Protein AF-A0A4S4KXA9-F1 (afdb_monomer_lite)

pLDDT: mean 82.58, std 19.34, range [33.12, 98.5]

Organism: NCBI:txid167371

Secondary structure (DSSP, 8-state):
--TT-----SPPPPPTTPEE---SSTT-SSS-SEEE--GGG-EEE-HHHHS-GGGTS--S--EEETTTTHHHHHHHHHS-B-TTTSSBPPPPSEEEEEE---SSTTB-SEEEEEE-TTT--EEESS-SBSS--S-STHHHHHHHHHHTTT---TT----S--SHHHHHHHHHHHHHHHHHHHHHHHHHHTTS------PPP-------------------

Sequence (22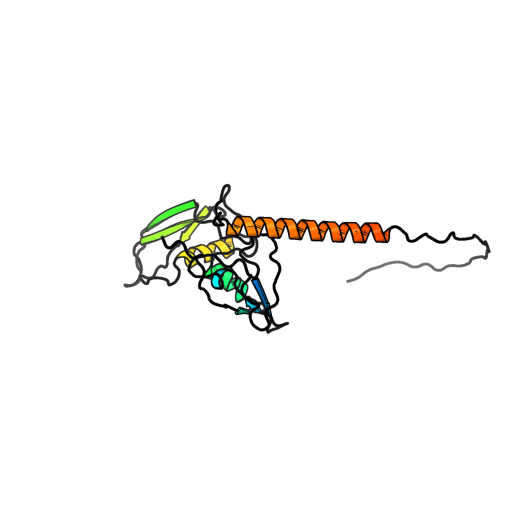0 aa):
MDPQNSYSIAPPAPLPGGHFNVPRSVEDLYTPRFVRGVGRDKAGLCPICYEPKARGGAGKAEWLSMKFSAFNYHMQYAHGISPTTQLPFSPPIAFRRIDRKANHKNEKLQLLEGQCHRCHDWMPVEGVKCVEAKLKEIYWWKHAAQCHKGSTIEGETDVHLVDDFSAQVREAYRLAQNQAQQQASSASASSTSVTRPRAVASAESNSLPTTALFTTTPLR

Foldseek 3Di:
DDPPCPPPLPDPPQDVQWDADDAPDLLQQQFARTWGDDDFPIWGFRPQQCDDVVQVHVVDRDTATVVVCRSVCCCLQVPQAAPQQSAHQAFAPDKDKDADDDPDPFFDRIFIWGADPQPRDTFTQADRGNDDDPDSRNRVSVCRRVGCNNPYDPPDDDRDDDDPSSVVSNVVRVVVVVVVVVVVVVVVVVPPPDDDDDDDDDDDDDDDDDDDDDDDDDDD

Radius of gyration: 28.7 Å; chains: 1; bounding box: 95×38×51 Å

InterPro domains:
  IPR028012 Transcription regulator Rua1, C-terminal [PF14616] (26-148)

Structure (mmCIF, N/CA/C/O backbone):
data_AF-A0A4S4KXA9-F1
#
_entry.id   AF-A0A4S4KXA9-F1
#
loop_
_atom_site.group_PDB
_atom_site.id
_atom_site.type_symbol
_atom_site.label_atom_id
_atom_site.label_alt_id
_atom_site.label_comp_id
_atom_site.label_asym_id
_atom_site.label_entity_id
_atom_site.label_seq_id
_atom_site.pdbx_PDB_ins_code
_atom_site.Cartn_x
_atom_site.Cartn_y
_atom_site.Cartn_z
_atom_site.occupancy
_atom_site.B_iso_or_equiv
_atom_site.auth_seq_id
_atom_site.auth_comp_id
_atom_site.auth_asym_id
_atom_site.auth_atom_id
_atom_site.pdbx_PDB_model_num
ATOM 1 N N . MET A 1 1 ? -22.499 -11.429 -18.027 1.00 36.41 1 MET A N 1
ATOM 2 C CA . MET A 1 1 ? -21.086 -11.851 -18.088 1.00 36.41 1 MET A CA 1
ATOM 3 C C . MET A 1 1 ? -20.693 -11.743 -19.545 1.00 36.41 1 MET A C 1
ATOM 5 O O . MET A 1 1 ? -21.147 -12.561 -20.331 1.00 36.41 1 MET A O 1
ATOM 9 N N . ASP A 1 2 ? -20.038 -10.649 -19.921 1.00 33.12 2 ASP A N 1
ATOM 10 C CA . ASP A 1 2 ? -19.797 -10.298 -21.325 1.00 33.12 2 ASP A CA 1
ATOM 11 C C . ASP A 1 2 ? -18.568 -11.070 -21.854 1.00 33.12 2 ASP A C 1
ATOM 13 O O . ASP A 1 2 ? -17.484 -10.918 -21.283 1.00 33.12 2 ASP A O 1
ATOM 17 N N . PRO A 1 3 ? -18.696 -11.932 -22.880 1.00 40.00 3 PRO A N 1
ATOM 18 C CA . PRO A 1 3 ? -17.660 -12.894 -23.267 1.00 40.00 3 PRO A CA 1
ATOM 19 C C . PRO A 1 3 ? -16.564 -12.325 -24.192 1.00 40.00 3 PRO A C 1
ATOM 21 O O . PRO A 1 3 ? -15.867 -13.091 -24.852 1.00 40.00 3 PRO A O 1
ATOM 24 N N . GLN A 1 4 ? -16.384 -11.001 -24.263 1.00 41.81 4 GLN A N 1
ATOM 25 C CA . GLN A 1 4 ? -15.474 -10.357 -25.229 1.00 41.81 4 GLN A CA 1
ATOM 26 C C . GLN A 1 4 ? -14.317 -9.551 -24.629 1.00 41.81 4 GLN A C 1
ATOM 28 O O . GLN A 1 4 ? -13.591 -8.895 -25.375 1.00 41.81 4 GLN A O 1
ATOM 33 N N . ASN A 1 5 ? -14.067 -9.605 -23.317 1.00 43.03 5 ASN A N 1
ATOM 34 C CA . ASN A 1 5 ? -12.893 -8.923 -22.767 1.00 43.03 5 ASN A CA 1
ATOM 35 C C . ASN A 1 5 ? -11.633 -9.790 -22.934 1.00 43.03 5 ASN A C 1
ATOM 37 O O . ASN A 1 5 ? -11.113 -10.353 -21.972 1.00 43.03 5 ASN A O 1
ATOM 41 N N . SER A 1 6 ? -11.152 -9.924 -24.174 1.00 44.62 6 SER A N 1
ATOM 42 C CA . SER A 1 6 ? -9.805 -10.417 -24.448 1.00 44.62 6 SER A CA 1
ATOM 43 C C . SER A 1 6 ? -8.826 -9.408 -23.853 1.00 44.62 6 SER A C 1
ATOM 45 O O . SER A 1 6 ? -8.556 -8.365 -24.452 1.00 44.62 6 SER A O 1
ATOM 47 N N . TYR A 1 7 ? -8.351 -9.673 -22.638 1.00 54.38 7 TYR A N 1
ATOM 48 C CA . TYR A 1 7 ? -7.296 -8.891 -22.011 1.00 54.38 7 TYR A CA 1
ATOM 49 C C . TYR A 1 7 ? -6.098 -8.897 -22.958 1.00 54.38 7 TYR A C 1
ATOM 51 O O . TYR A 1 7 ? -5.435 -9.918 -23.119 1.00 54.38 7 TYR A O 1
ATOM 59 N N . SER A 1 8 ? -5.873 -7.785 -23.658 1.00 47.69 8 SER A N 1
ATOM 60 C CA . SER A 1 8 ? -4.740 -7.670 -24.565 1.00 47.69 8 SER A CA 1
ATOM 61 C C . SER A 1 8 ? -3.469 -7.831 -23.735 1.00 47.69 8 SER A C 1
ATOM 63 O O . SER A 1 8 ? -3.203 -7.037 -22.836 1.00 47.69 8 SER A O 1
ATOM 65 N N . ILE A 1 9 ? -2.726 -8.902 -24.015 1.00 50.06 9 ILE A N 1
ATOM 66 C CA . ILE A 1 9 ? -1.501 -9.317 -23.310 1.00 50.06 9 ILE A CA 1
ATOM 67 C C . ILE A 1 9 ? -0.342 -8.349 -23.605 1.00 50.06 9 ILE A C 1
ATOM 69 O O . ILE A 1 9 ? 0.718 -8.413 -22.982 1.00 50.06 9 ILE A O 1
ATOM 73 N N . ALA A 1 10 ? -0.526 -7.427 -24.555 1.00 44.19 10 ALA A N 1
ATOM 74 C CA . ALA A 1 10 ? 0.473 -6.421 -24.851 1.00 44.19 10 ALA A CA 1
ATOM 75 C C . ALA A 1 10 ? 0.675 -5.529 -23.612 1.00 44.19 10 ALA A C 1
ATOM 77 O O . ALA A 1 10 ? -0.298 -4.933 -23.135 1.00 44.19 10 ALA A O 1
ATOM 78 N N . PRO A 1 11 ? 1.915 -5.407 -23.090 1.00 50.62 11 PRO A N 1
ATOM 79 C CA . PRO A 1 11 ? 2.196 -4.423 -22.061 1.00 50.62 11 PRO A CA 1
ATOM 80 C C . PRO A 1 11 ? 1.719 -3.072 -22.591 1.00 50.62 11 PRO A C 1
ATOM 82 O O . PRO A 1 11 ? 1.938 -2.765 -23.770 1.00 50.62 11 PRO A O 1
ATOM 85 N N . PRO A 1 12 ? 1.021 -2.282 -21.768 1.00 57.41 12 PRO A N 1
ATOM 86 C CA . PRO A 1 12 ? 0.512 -1.011 -22.234 1.00 57.41 12 PRO A CA 1
ATOM 87 C C . PRO A 1 12 ? 1.691 -0.188 -22.759 1.00 57.41 12 PRO A C 1
ATOM 89 O O . PRO A 1 12 ? 2.794 -0.242 -22.202 1.00 57.41 12 PRO A O 1
ATOM 92 N N . ALA A 1 13 ? 1.471 0.484 -23.894 1.00 57.75 13 ALA A N 1
ATOM 93 C CA . ALA A 1 13 ? 2.534 1.154 -24.631 1.00 57.75 13 ALA A CA 1
ATOM 94 C C . ALA A 1 13 ? 3.382 2.016 -23.676 1.00 57.75 13 ALA A C 1
ATOM 96 O O . ALA A 1 13 ? 2.803 2.668 -22.796 1.00 57.75 13 ALA A O 1
ATOM 97 N N . PRO A 1 14 ? 4.723 2.029 -23.822 1.00 59.53 14 PRO A N 1
ATOM 98 C CA . PRO A 1 14 ? 5.585 2.821 -22.960 1.00 59.53 14 PRO A CA 1
ATOM 99 C C . PRO A 1 14 ? 5.066 4.256 -22.906 1.00 59.53 14 PRO A C 1
ATOM 101 O O . PRO A 1 14 ? 4.985 4.942 -23.927 1.00 59.53 14 PRO A O 1
ATOM 104 N N . LEU A 1 15 ? 4.664 4.698 -21.714 1.00 71.88 15 LEU A N 1
ATOM 105 C CA . LEU A 1 15 ? 4.258 6.083 -21.516 1.00 71.88 15 LEU A CA 1
ATOM 106 C C . LEU A 1 15 ? 5.425 6.994 -21.933 1.00 71.88 15 LEU A C 1
ATOM 108 O O . LEU A 1 15 ? 6.578 6.638 -21.670 1.00 71.88 15 LEU A O 1
ATOM 112 N N . PRO A 1 16 ? 5.167 8.169 -22.535 1.00 75.69 16 PRO A N 1
ATOM 113 C CA . PRO A 1 16 ? 6.226 9.046 -23.023 1.00 75.69 16 PRO A CA 1
ATOM 114 C C . PRO A 1 16 ? 7.327 9.288 -21.974 1.00 75.69 16 PRO A C 1
ATOM 116 O O . PRO A 1 16 ? 7.070 9.809 -20.884 1.00 75.69 16 PRO A O 1
ATOM 119 N N . GLY A 1 17 ? 8.557 8.876 -22.302 1.00 79.38 17 GLY A N 1
ATOM 120 C CA . GLY A 1 17 ? 9.750 9.027 -21.458 1.00 79.38 17 GLY A CA 1
ATOM 121 C C . GLY A 1 17 ? 9.893 8.030 -20.297 1.00 79.38 17 GLY A C 1
ATOM 122 O O . GLY A 1 17 ? 10.831 8.158 -19.509 1.00 79.38 17 GLY A O 1
ATOM 123 N N . GLY A 1 18 ? 8.985 7.061 -20.160 1.00 88.94 18 GLY A N 1
ATOM 124 C CA . GLY A 1 18 ? 9.062 5.993 -19.166 1.00 88.94 18 GLY A CA 1
ATOM 125 C C . GLY A 1 18 ? 9.860 4.792 -19.667 1.00 88.94 18 GLY A C 1
ATOM 126 O O . GLY A 1 18 ? 9.549 4.226 -20.709 1.00 88.94 18 GLY A O 1
ATOM 127 N N . HIS A 1 19 ? 10.849 4.362 -18.890 1.00 91.19 19 HIS A N 1
ATOM 128 C CA . HIS A 1 19 ? 11.600 3.132 -19.133 1.00 91.19 19 HIS A CA 1
ATOM 129 C C . HIS A 1 19 ? 11.052 2.029 -18.236 1.00 91.19 19 HIS A C 1
ATOM 131 O O . HIS A 1 19 ? 10.774 2.278 -17.058 1.00 91.19 19 HIS A O 1
ATOM 137 N N . PHE A 1 20 ? 10.875 0.826 -18.785 1.00 90.00 20 PHE A N 1
ATOM 138 C CA . PHE A 1 20 ? 10.410 -0.315 -18.003 1.00 90.00 20 PHE A CA 1
ATOM 139 C C . PHE A 1 20 ? 11.398 -0.607 -16.876 1.00 90.00 20 PHE A C 1
ATOM 141 O O . PHE A 1 20 ? 12.609 -0.648 -17.091 1.00 90.00 20 PHE A O 1
ATOM 148 N N . ASN A 1 21 ? 10.871 -0.784 -15.670 1.00 91.25 21 ASN A N 1
ATOM 149 C CA . ASN A 1 21 ? 11.669 -1.062 -14.493 1.00 91.25 21 ASN A CA 1
ATOM 150 C C . ASN A 1 21 ? 11.342 -2.471 -14.005 1.00 91.25 21 ASN A C 1
ATOM 152 O O . ASN A 1 21 ? 10.218 -2.750 -13.586 1.00 91.25 21 ASN A O 1
ATOM 156 N N . VAL A 1 22 ? 12.331 -3.357 -14.112 1.00 88.94 22 VAL A N 1
ATOM 157 C CA . VAL A 1 22 ? 12.162 -4.784 -13.834 1.00 88.94 22 VAL A CA 1
ATOM 158 C C . VAL A 1 22 ? 11.797 -4.977 -12.353 1.00 88.94 22 VAL A C 1
ATOM 160 O O . VAL A 1 22 ? 12.547 -4.523 -11.484 1.00 88.94 22 VAL A O 1
ATOM 163 N N . PRO A 1 23 ? 10.663 -5.632 -12.041 1.00 90.25 23 PRO A N 1
ATOM 164 C CA . PRO A 1 23 ? 10.288 -5.956 -10.666 1.00 90.25 23 PRO A CA 1
ATOM 165 C C . PRO A 1 23 ? 11.260 -6.949 -10.025 1.00 90.25 23 PRO A C 1
ATOM 167 O O . PRO A 1 23 ? 11.821 -7.809 -10.711 1.00 90.25 23 PRO A O 1
ATOM 170 N N . ARG A 1 24 ? 11.425 -6.873 -8.699 1.00 90.06 24 ARG A N 1
ATOM 171 C CA . ARG A 1 24 ? 12.354 -7.748 -7.959 1.00 90.06 24 ARG A CA 1
ATOM 172 C C . ARG A 1 24 ? 11.877 -9.197 -7.884 1.00 90.06 24 ARG A C 1
ATOM 174 O O . ARG A 1 24 ? 12.700 -10.100 -7.773 1.00 90.06 24 ARG A O 1
ATOM 181 N N . SER A 1 25 ? 10.568 -9.408 -7.952 1.00 89.88 25 SER A N 1
ATOM 182 C CA . SER A 1 25 ? 9.933 -10.713 -8.106 1.00 89.88 25 SER A CA 1
ATOM 183 C C . SER A 1 25 ? 8.683 -10.577 -8.976 1.00 89.88 25 SER A C 1
ATOM 185 O O . SER A 1 25 ? 8.208 -9.468 -9.233 1.00 89.88 25 SER A O 1
ATOM 187 N N . VAL A 1 26 ? 8.123 -11.704 -9.417 1.00 89.19 26 VAL A N 1
ATOM 188 C CA . VAL A 1 26 ? 6.854 -11.712 -10.163 1.00 89.19 26 VAL A CA 1
ATOM 189 C C . VAL A 1 26 ? 5.668 -11.193 -9.332 1.00 89.19 26 VAL A C 1
ATOM 191 O O . VAL A 1 26 ? 4.693 -10.696 -9.890 1.00 89.19 26 VAL A O 1
ATOM 194 N N . GLU A 1 27 ? 5.784 -11.251 -8.006 1.00 88.81 27 GLU A N 1
ATOM 195 C CA . GLU A 1 27 ? 4.757 -10.871 -7.025 1.00 88.81 27 GLU A CA 1
ATOM 196 C C . GLU A 1 27 ? 4.975 -9.461 -6.444 1.00 88.81 27 GLU A C 1
ATOM 198 O O . GLU A 1 27 ? 4.244 -9.007 -5.570 1.00 88.81 27 GLU A O 1
ATOM 203 N N . ASP A 1 28 ? 5.980 -8.729 -6.931 1.00 93.12 28 ASP A N 1
ATOM 204 C CA . ASP A 1 28 ? 6.342 -7.413 -6.411 1.00 93.12 28 ASP A CA 1
ATOM 205 C C . ASP A 1 28 ? 5.296 -6.346 -6.784 1.00 93.12 28 ASP A C 1
ATOM 207 O O . ASP A 1 28 ? 5.227 -5.877 -7.926 1.00 93.12 28 ASP A O 1
ATOM 211 N N . LEU A 1 29 ? 4.498 -5.932 -5.795 1.00 94.25 29 LEU A N 1
ATOM 212 C CA . LEU A 1 29 ? 3.508 -4.858 -5.922 1.00 94.25 29 LEU A CA 1
ATOM 213 C C . LEU A 1 29 ? 4.073 -3.473 -5.583 1.00 94.25 29 LEU A C 1
ATOM 215 O O . LEU A 1 29 ? 3.378 -2.470 -5.756 1.00 94.25 29 LEU A O 1
ATOM 219 N N . TYR A 1 30 ? 5.306 -3.389 -5.077 1.00 96.62 30 TYR A N 1
ATOM 220 C CA . TYR A 1 30 ? 5.899 -2.132 -4.627 1.00 96.62 30 TYR A CA 1
ATOM 221 C C . TYR A 1 30 ? 6.717 -1.438 -5.713 1.00 96.62 30 TYR A C 1
ATOM 223 O O . TYR A 1 30 ? 6.679 -0.214 -5.823 1.00 96.62 30 TYR A O 1
ATOM 231 N N . THR A 1 31 ? 7.510 -2.185 -6.477 1.00 95.94 31 THR A N 1
ATOM 232 C CA . THR A 1 31 ? 8.471 -1.608 -7.421 1.00 95.94 31 THR A CA 1
ATOM 233 C C . THR A 1 31 ? 7.746 -0.828 -8.524 1.00 95.94 31 THR A C 1
ATOM 235 O O . THR A 1 31 ? 6.802 -1.347 -9.123 1.00 95.94 31 THR A O 1
ATOM 238 N N . PRO A 1 32 ? 8.153 0.427 -8.818 1.00 95.56 32 PRO A N 1
ATOM 239 C CA . PRO A 1 32 ? 7.511 1.210 -9.867 1.00 95.56 32 PRO A CA 1
ATOM 240 C C . PRO A 1 32 ? 7.590 0.460 -11.192 1.00 95.56 32 PRO A C 1
ATOM 242 O O . PRO A 1 32 ? 8.664 -0.026 -11.545 1.00 95.56 32 PRO A O 1
ATOM 245 N N . ARG A 1 33 ? 6.477 0.395 -11.931 1.00 90.31 33 ARG A N 1
ATOM 246 C CA . ARG A 1 33 ? 6.410 -0.355 -13.199 1.00 90.31 33 ARG A CA 1
ATOM 247 C C . ARG A 1 33 ? 7.302 0.267 -14.274 1.00 90.31 33 ARG A C 1
ATOM 249 O O . ARG A 1 33 ? 7.936 -0.432 -15.059 1.00 90.31 33 ARG A O 1
ATOM 256 N N . PHE A 1 34 ? 7.356 1.594 -14.276 1.00 93.44 34 PHE A N 1
ATOM 257 C CA . PHE A 1 34 ? 8.215 2.388 -15.140 1.00 93.44 34 PHE A CA 1
ATOM 258 C C . PHE A 1 34 ? 8.900 3.481 -14.324 1.00 93.44 34 PHE A C 1
ATOM 260 O O . PHE A 1 34 ? 8.346 3.980 -13.341 1.00 93.44 34 PHE A O 1
ATOM 267 N N . VAL A 1 35 ? 10.088 3.886 -14.758 1.00 95.00 35 VAL A N 1
ATOM 268 C CA . VAL A 1 35 ? 10.838 5.009 -14.186 1.00 95.00 35 VAL A CA 1
ATOM 269 C C . VAL A 1 35 ? 11.179 6.025 -15.267 1.00 95.00 35 VAL A C 1
ATOM 271 O O . VAL A 1 35 ? 11.417 5.674 -16.423 1.00 95.00 35 VAL A O 1
ATOM 274 N N . ARG A 1 36 ? 11.216 7.302 -14.893 1.00 94.62 36 ARG A N 1
ATOM 275 C CA . ARG A 1 36 ? 11.634 8.394 -15.779 1.00 94.62 36 ARG A CA 1
ATOM 276 C C . ARG A 1 36 ? 12.417 9.454 -15.021 1.00 94.62 36 ARG A C 1
ATOM 278 O O . ARG A 1 36 ? 12.310 9.546 -13.798 1.00 94.62 36 ARG A O 1
ATOM 285 N N . GLY A 1 37 ? 13.148 10.279 -15.766 1.00 93.44 37 GLY A N 1
ATOM 286 C CA . GLY A 1 37 ? 13.945 11.371 -15.214 1.00 93.44 37 GLY A CA 1
ATOM 287 C C . GLY A 1 37 ? 15.160 10.898 -14.411 1.00 93.44 37 GLY A C 1
ATOM 288 O O . GLY A 1 37 ? 15.389 9.705 -14.203 1.00 93.44 37 GLY A O 1
ATOM 289 N N . VAL A 1 38 ? 15.952 11.861 -13.948 1.00 93.06 38 VAL A N 1
ATOM 290 C CA . VAL A 1 38 ? 17.176 11.639 -13.168 1.00 93.06 38 VAL A CA 1
ATOM 291 C C . VAL A 1 38 ? 17.237 12.619 -11.998 1.00 93.06 38 VAL A C 1
ATOM 293 O O . VAL A 1 38 ? 16.569 13.651 -11.997 1.00 93.06 38 VAL A O 1
ATOM 296 N N . GLY A 1 39 ? 18.030 12.304 -10.973 1.00 91.94 39 GLY A N 1
ATOM 297 C CA . GLY A 1 39 ? 18.263 13.213 -9.848 1.00 91.94 39 GLY A CA 1
ATOM 298 C C . GLY A 1 39 ? 16.976 13.670 -9.148 1.00 91.94 39 GLY A C 1
ATOM 299 O O . GLY A 1 39 ? 16.277 12.865 -8.533 1.00 91.94 39 GLY A O 1
ATOM 300 N N . ARG A 1 40 ? 16.692 14.980 -9.195 1.00 92.00 40 ARG A N 1
ATOM 301 C CA . ARG A 1 40 ? 15.507 15.597 -8.565 1.00 92.00 40 ARG A CA 1
ATOM 302 C C . ARG A 1 40 ? 14.200 15.258 -9.279 1.00 92.00 40 ARG A C 1
ATOM 304 O O . ARG A 1 40 ? 13.183 15.117 -8.604 1.00 92.00 40 ARG A O 1
ATOM 311 N N . ASP A 1 41 ? 14.267 15.050 -10.587 1.00 93.00 41 ASP A N 1
ATOM 312 C CA . ASP A 1 41 ? 13.103 14.800 -11.439 1.00 93.00 41 ASP A CA 1
ATOM 313 C C . ASP A 1 41 ? 12.825 13.303 -11.614 1.00 93.00 41 ASP A C 1
ATOM 315 O O . ASP A 1 41 ? 11.913 12.911 -12.341 1.00 93.00 41 ASP A O 1
ATOM 319 N N . LYS A 1 42 ? 13.604 12.445 -10.935 1.00 95.19 42 LYS A N 1
ATOM 320 C CA . LYS A 1 42 ? 13.388 10.999 -10.947 1.00 95.19 42 LYS A CA 1
ATOM 321 C C . LYS A 1 42 ? 12.007 10.678 -10.374 1.00 95.19 42 LYS A C 1
ATOM 323 O O . LYS A 1 42 ? 11.729 10.942 -9.197 1.00 95.19 42 LYS A O 1
ATOM 328 N N . ALA A 1 43 ? 11.172 10.056 -11.196 1.00 96.31 43 ALA A N 1
ATOM 329 C CA . ALA A 1 43 ? 9.815 9.659 -10.856 1.00 96.31 43 ALA A CA 1
ATOM 330 C C . ALA A 1 43 ? 9.572 8.182 -11.181 1.00 96.31 43 ALA A C 1
ATOM 332 O O . ALA A 1 43 ? 10.095 7.651 -12.163 1.00 96.31 43 ALA A O 1
ATOM 333 N N . GLY A 1 44 ? 8.753 7.538 -10.353 1.00 96.44 44 GLY A N 1
ATOM 334 C CA . GLY A 1 44 ? 8.277 6.174 -10.554 1.00 96.44 44 GLY A CA 1
ATOM 335 C C . GLY A 1 44 ? 6.781 6.168 -10.839 1.00 96.44 44 GLY A C 1
ATOM 336 O O . GLY A 1 44 ? 6.028 6.902 -10.195 1.00 96.44 44 GLY A O 1
ATOM 337 N N . LEU A 1 45 ? 6.355 5.350 -11.797 1.00 95.94 45 LEU A N 1
ATOM 338 C CA . LEU A 1 45 ? 4.945 5.097 -12.062 1.00 95.94 45 LEU A CA 1
ATOM 339 C C . LEU A 1 45 ? 4.411 4.074 -11.056 1.00 95.94 45 LEU A C 1
ATOM 341 O O . LEU A 1 45 ? 4.953 2.970 -10.958 1.00 95.94 45 LEU A O 1
ATOM 345 N N . CYS A 1 46 ? 3.348 4.423 -10.330 1.00 96.12 46 CYS A N 1
ATOM 346 C CA . CYS A 1 46 ? 2.678 3.486 -9.428 1.00 96.12 46 CYS A CA 1
ATOM 347 C C . CYS A 1 46 ? 2.108 2.290 -10.219 1.00 96.12 46 CYS A C 1
ATOM 349 O O . CYS A 1 46 ? 1.284 2.509 -11.112 1.00 96.12 46 CYS A O 1
ATOM 351 N N . PRO A 1 47 ? 2.496 1.039 -9.899 1.00 93.44 47 PRO A N 1
ATOM 352 C CA . PRO A 1 47 ? 2.001 -0.132 -10.617 1.00 93.44 47 PRO A CA 1
ATOM 353 C C . PRO A 1 47 ? 0.496 -0.342 -10.405 1.00 93.44 47 PRO A C 1
ATOM 355 O O . PRO A 1 47 ? -0.191 -0.705 -11.345 1.00 93.44 47 PRO A O 1
ATOM 358 N N . ILE A 1 48 ? -0.032 -0.048 -9.211 1.00 94.44 48 ILE A N 1
ATOM 359 C CA . ILE A 1 48 ? -1.434 -0.312 -8.844 1.00 94.44 48 ILE A CA 1
ATOM 360 C C . ILE A 1 48 ? -2.385 0.723 -9.452 1.00 94.44 48 ILE A C 1
ATOM 362 O O . ILE A 1 48 ? -3.409 0.373 -10.030 1.00 94.44 48 ILE A O 1
ATOM 366 N N . CYS A 1 49 ? -2.054 2.015 -9.363 1.00 94.81 49 CYS A N 1
ATOM 367 C CA . CYS A 1 49 ? -2.888 3.064 -9.959 1.00 94.81 49 CYS A CA 1
ATOM 368 C C . CYS A 1 49 ? -3.006 2.925 -11.482 1.00 94.81 49 CYS A C 1
ATOM 370 O O . CYS A 1 49 ? -4.018 3.336 -12.054 1.00 94.81 49 CYS A O 1
ATOM 372 N N . TYR A 1 50 ? -1.977 2.367 -12.117 1.00 91.44 50 TYR A N 1
ATOM 373 C CA . TYR A 1 50 ? -1.916 2.204 -13.559 1.00 91.44 50 TYR A CA 1
ATOM 374 C C . TYR A 1 50 ? -2.758 1.035 -14.078 1.00 91.44 50 TYR A C 1
ATOM 376 O O . TYR A 1 50 ? -3.274 1.122 -15.191 1.00 91.44 50 TYR A O 1
ATOM 384 N N . GLU A 1 51 ? -2.961 -0.008 -13.265 1.00 89.31 51 GLU A N 1
ATOM 385 C CA . GLU A 1 51 ? -3.866 -1.110 -13.601 1.00 89.31 51 GLU A CA 1
ATOM 386 C C . GLU A 1 51 ? -5.286 -0.591 -13.897 1.00 89.31 51 GLU A C 1
ATOM 388 O O . GLU A 1 51 ? -5.743 0.386 -13.288 1.00 89.31 51 GLU A O 1
ATOM 393 N N . PRO A 1 52 ? -6.026 -1.225 -14.821 1.00 89.81 52 PRO A N 1
ATOM 394 C CA . PRO A 1 52 ? -7.389 -0.827 -15.133 1.00 89.81 52 PRO A CA 1
ATOM 395 C C . PRO A 1 52 ? -8.330 -1.083 -13.950 1.00 89.81 52 PRO A C 1
ATOM 397 O O . PRO A 1 52 ? -8.116 -1.982 -13.136 1.00 89.81 52 PRO A O 1
ATOM 400 N N . LYS A 1 53 ? -9.452 -0.352 -13.912 1.00 90.31 53 LYS A N 1
ATOM 401 C CA . LYS A 1 53 ? -10.497 -0.531 -12.885 1.00 90.31 53 LYS A CA 1
ATOM 402 C C . LYS A 1 53 ? -11.026 -1.964 -12.809 1.00 90.31 53 LYS A C 1
ATOM 404 O O . LYS A 1 53 ? -11.312 -2.445 -11.720 1.00 90.31 53 LYS A O 1
ATOM 409 N N . ALA A 1 54 ? -11.094 -2.661 -13.945 1.00 86.56 54 ALA A N 1
ATOM 410 C CA . ALA A 1 54 ? -11.502 -4.066 -14.008 1.00 86.56 54 ALA A CA 1
ATOM 411 C C . ALA A 1 54 ? -10.568 -5.015 -13.228 1.00 86.56 54 ALA A C 1
ATOM 413 O O . ALA A 1 54 ? -11.008 -6.076 -12.807 1.00 86.56 54 ALA A O 1
ATOM 414 N N . ARG A 1 55 ? -9.302 -4.628 -13.008 1.00 84.44 55 ARG A N 1
ATOM 415 C CA . ARG A 1 55 ? -8.316 -5.367 -12.198 1.00 84.44 55 ARG A CA 1
ATOM 416 C C . ARG A 1 55 ? -8.086 -4.733 -10.816 1.00 84.44 55 ARG A C 1
ATOM 418 O O . ARG A 1 55 ? -7.102 -5.040 -10.157 1.00 84.44 55 ARG A O 1
ATOM 425 N N . GLY A 1 56 ? -8.971 -3.830 -10.383 1.00 84.50 56 GLY A N 1
ATOM 426 C CA . GLY A 1 56 ? -8.881 -3.155 -9.082 1.00 84.50 56 GLY A CA 1
ATOM 427 C C . GLY A 1 56 ? -7.954 -1.934 -9.038 1.00 84.50 56 GLY A C 1
ATOM 428 O O . GLY A 1 56 ? -7.774 -1.349 -7.972 1.00 84.50 56 GLY A O 1
ATOM 429 N N . GLY A 1 57 ? -7.381 -1.519 -10.172 1.00 89.88 57 GLY A N 1
ATOM 430 C CA . GLY A 1 57 ? -6.585 -0.296 -10.264 1.00 89.88 57 GLY A CA 1
ATOM 431 C C . GLY A 1 57 ? -7.418 0.959 -10.542 1.00 89.88 57 GLY A C 1
ATOM 432 O O . GLY A 1 57 ? -8.650 0.948 -10.526 1.00 89.88 57 GLY A O 1
ATOM 433 N N . ALA A 1 58 ? -6.747 2.079 -10.817 1.00 90.94 58 ALA A N 1
ATOM 434 C CA . ALA A 1 58 ? -7.405 3.358 -11.102 1.00 90.94 58 ALA A CA 1
ATOM 435 C C . ALA A 1 58 ? -7.438 3.717 -12.600 1.00 90.94 58 ALA A C 1
ATOM 437 O O . ALA A 1 58 ? -8.155 4.643 -12.985 1.00 90.94 58 ALA A O 1
ATOM 438 N N . GLY A 1 59 ? -6.696 2.991 -13.442 1.00 90.06 59 GLY A N 1
ATOM 439 C CA . GLY A 1 59 ? -6.535 3.262 -14.870 1.00 90.06 59 GLY A CA 1
ATOM 440 C C . GLY A 1 59 ? -5.836 4.591 -15.157 1.00 90.06 59 GLY A C 1
ATOM 441 O O . GLY A 1 59 ? -6.116 5.217 -16.177 1.00 90.06 59 GLY A O 1
ATOM 442 N N . LYS A 1 60 ? -4.980 5.069 -14.242 1.00 90.94 60 LYS A N 1
ATOM 443 C CA . LYS A 1 60 ? -4.315 6.376 -14.344 1.00 90.94 60 LYS A CA 1
ATOM 444 C C . LYS A 1 60 ? -2.798 6.255 -14.269 1.00 90.94 60 LYS A C 1
ATOM 446 O O . LYS A 1 60 ? -2.246 5.504 -13.468 1.00 90.94 60 LYS A O 1
ATOM 451 N N . ALA A 1 61 ? -2.113 7.069 -15.065 1.00 91.94 61 ALA A N 1
ATOM 452 C CA . ALA A 1 61 ? -0.661 7.152 -15.041 1.00 91.94 61 ALA A CA 1
ATOM 453 C C . ALA A 1 61 ? -0.163 8.039 -13.880 1.00 91.94 61 ALA A C 1
ATOM 455 O O . ALA A 1 61 ? 0.159 9.211 -14.073 1.00 91.94 61 ALA A O 1
ATOM 456 N N . GLU A 1 62 ? -0.110 7.489 -12.666 1.00 94.88 62 GLU A N 1
ATOM 457 C CA . GLU A 1 62 ? 0.331 8.219 -11.470 1.00 94.88 62 GLU A CA 1
ATOM 458 C C . GLU A 1 62 ? 1.866 8.201 -11.331 1.00 94.88 62 GLU A C 1
ATOM 460 O O . GLU A 1 62 ? 2.455 7.249 -10.809 1.00 94.88 62 GLU A O 1
ATOM 465 N N . TRP A 1 63 ? 2.523 9.255 -11.824 1.00 95.12 63 TRP A N 1
ATOM 466 C CA . TRP A 1 63 ? 3.971 9.456 -11.703 1.00 95.12 63 TRP A CA 1
ATOM 467 C C . TRP A 1 63 ? 4.319 10.209 -10.423 1.00 95.12 63 TRP A C 1
ATOM 469 O O . TRP A 1 63 ? 3.957 11.372 -10.259 1.00 95.12 63 TRP A O 1
ATOM 479 N N . LEU A 1 64 ? 5.089 9.577 -9.544 1.00 96.81 64 LEU A N 1
ATOM 480 C CA . LEU A 1 64 ? 5.392 10.110 -8.218 1.00 96.81 64 LEU A CA 1
ATOM 481 C C . LEU A 1 64 ? 6.893 10.323 -8.056 1.00 96.81 64 LEU A C 1
ATOM 483 O O . LEU A 1 64 ? 7.698 9.477 -8.449 1.00 96.81 64 LEU A O 1
ATOM 487 N N . SER A 1 65 ? 7.276 11.446 -7.443 1.00 96.94 65 SER A N 1
ATOM 488 C CA . SER A 1 65 ? 8.685 11.744 -7.171 1.00 96.94 65 SER A CA 1
ATOM 489 C C . SER A 1 65 ? 9.308 10.672 -6.275 1.00 96.94 65 SER A C 1
ATOM 491 O O . SER A 1 65 ? 8.768 10.320 -5.221 1.00 96.94 65 SER A O 1
ATOM 493 N N . MET A 1 66 ? 10.479 10.180 -6.678 1.00 93.94 66 MET A N 1
ATOM 494 C CA . MET A 1 66 ? 11.251 9.226 -5.884 1.00 93.94 66 MET A CA 1
ATOM 495 C C . MET A 1 66 ? 12.141 9.932 -4.858 1.00 93.94 66 MET A C 1
ATOM 497 O O . MET A 1 66 ? 12.305 9.428 -3.752 1.00 93.94 66 MET A O 1
ATOM 501 N N . LYS A 1 67 ? 12.685 11.113 -5.188 1.00 91.81 67 LYS A N 1
ATOM 502 C CA . LYS A 1 67 ? 13.615 11.842 -4.307 1.00 91.81 67 LYS A CA 1
ATOM 503 C C . LYS A 1 67 ? 12.956 12.337 -3.020 1.00 91.81 67 LYS A C 1
ATOM 505 O O . LYS A 1 67 ? 13.586 12.316 -1.970 1.00 91.81 67 LYS A O 1
ATOM 510 N N . PHE A 1 68 ? 11.704 12.778 -3.100 1.00 90.81 68 PHE A N 1
ATOM 511 C CA . PHE A 1 68 ? 10.952 13.276 -1.943 1.00 90.81 68 PHE A CA 1
ATOM 512 C C . PHE A 1 68 ? 10.095 12.192 -1.281 1.00 90.81 68 PHE A C 1
ATOM 514 O O . PHE A 1 68 ? 9.141 12.506 -0.576 1.00 90.81 68 PHE A O 1
ATOM 521 N N . SER A 1 69 ? 10.392 10.914 -1.547 1.00 91.75 69 SER A N 1
ATOM 522 C CA . SER 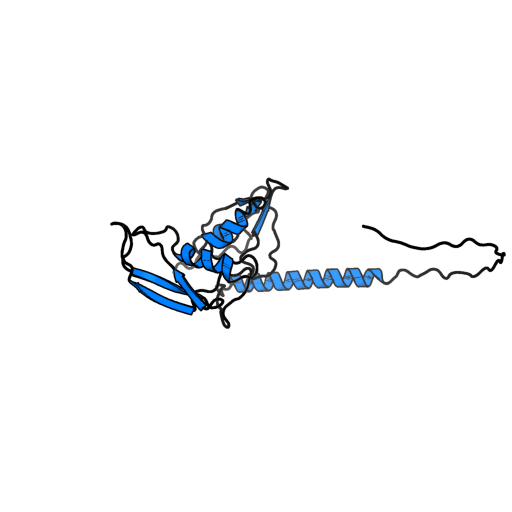A 1 69 ? 9.658 9.760 -1.016 1.00 91.75 69 SER A CA 1
ATOM 523 C C . SER A 1 69 ? 8.145 9.793 -1.274 1.00 91.75 69 SER A C 1
ATOM 525 O O . SER A 1 69 ? 7.405 9.056 -0.628 1.00 91.75 69 SER A O 1
ATOM 527 N N . ALA A 1 70 ? 7.672 10.586 -2.245 1.00 97.62 70 ALA A N 1
ATOM 528 C CA . ALA A 1 70 ? 6.254 10.664 -2.591 1.00 97.62 70 ALA A CA 1
ATOM 529 C C . ALA A 1 70 ? 5.746 9.306 -3.088 1.00 97.62 70 ALA A C 1
ATOM 531 O O . ALA A 1 70 ? 4.677 8.862 -2.681 1.00 97.62 70 ALA A O 1
ATOM 532 N N . PHE A 1 71 ? 6.559 8.606 -3.888 1.00 97.94 71 PHE A N 1
ATOM 533 C CA . PHE A 1 71 ? 6.275 7.233 -4.305 1.00 97.94 71 PHE A CA 1
ATOM 534 C C . PHE A 1 71 ? 6.120 6.287 -3.102 1.00 97.94 71 PHE A C 1
ATOM 536 O O . PHE A 1 71 ? 5.112 5.603 -2.969 1.00 97.94 71 PHE A O 1
ATOM 543 N N . ASN A 1 72 ? 7.090 6.284 -2.184 1.00 97.56 72 ASN A N 1
ATOM 544 C CA . ASN A 1 72 ? 7.073 5.415 -1.006 1.00 97.56 72 ASN A CA 1
ATOM 545 C C . ASN A 1 72 ? 5.891 5.719 -0.064 1.00 97.56 72 ASN A C 1
ATOM 547 O O . ASN A 1 72 ? 5.266 4.797 0.458 1.00 97.56 72 ASN A O 1
ATOM 551 N N . TYR A 1 73 ? 5.565 7.000 0.128 1.00 97.62 73 TYR A N 1
ATOM 552 C CA . TYR A 1 73 ? 4.406 7.435 0.906 1.00 97.62 73 TYR A CA 1
ATOM 553 C C . TYR A 1 73 ? 3.101 6.963 0.256 1.00 97.62 73 TYR A C 1
ATOM 555 O O . TYR A 1 73 ? 2.232 6.410 0.925 1.00 97.62 73 TYR A O 1
ATOM 563 N N . HIS A 1 74 ? 2.976 7.132 -1.060 1.00 97.69 74 HIS A N 1
ATOM 564 C CA . HIS A 1 74 ? 1.806 6.696 -1.810 1.00 97.69 74 HIS A CA 1
ATOM 565 C C . HIS A 1 74 ? 1.591 5.183 -1.707 1.00 97.69 74 HIS A C 1
ATOM 567 O O . HIS A 1 74 ? 0.500 4.753 -1.344 1.00 97.69 74 HIS A O 1
ATOM 573 N N . MET A 1 75 ? 2.629 4.373 -1.936 1.00 98.06 75 MET A N 1
ATOM 574 C CA . MET A 1 75 ? 2.503 2.914 -1.849 1.00 98.06 75 MET A CA 1
ATOM 575 C C . MET A 1 75 ? 2.041 2.456 -0.460 1.00 98.06 75 MET A C 1
ATOM 577 O O . MET A 1 75 ? 1.156 1.611 -0.360 1.00 98.06 75 MET A O 1
ATOM 581 N N . GLN A 1 76 ? 2.561 3.059 0.612 1.00 97.81 76 GLN A N 1
ATOM 582 C CA . GLN A 1 76 ? 2.196 2.670 1.977 1.00 97.81 76 GLN A CA 1
ATOM 583 C C . GLN A 1 76 ? 0.816 3.173 2.408 1.00 97.81 76 GLN A C 1
ATOM 585 O O . GLN A 1 76 ? 0.083 2.439 3.060 1.00 97.81 76 GLN A O 1
ATOM 590 N N . TYR A 1 77 ? 0.444 4.411 2.071 1.00 96.88 77 TYR A N 1
ATOM 591 C CA . TYR A 1 77 ? -0.746 5.051 2.650 1.00 96.88 77 TYR A CA 1
ATOM 592 C C . TYR A 1 77 ? -1.934 5.175 1.696 1.00 96.88 77 TYR A C 1
ATOM 594 O O . TYR A 1 77 ? -3.033 5.457 2.163 1.00 96.88 77 TYR A O 1
ATOM 602 N N . ALA A 1 78 ? -1.739 4.964 0.392 1.00 96.50 78 ALA A N 1
ATOM 603 C CA . ALA A 1 78 ? -2.826 4.860 -0.583 1.00 96.50 78 ALA A CA 1
ATOM 604 C C . ALA A 1 78 ? -3.138 3.405 -0.964 1.00 96.50 78 ALA A C 1
ATOM 606 O O . ALA A 1 78 ? -4.267 3.119 -1.354 1.00 96.50 78 ALA A O 1
ATOM 607 N N . HIS A 1 79 ? -2.169 2.493 -0.824 1.00 96.44 79 HIS A N 1
ATOM 608 C CA . HIS A 1 79 ? -2.332 1.088 -1.211 1.00 96.44 79 HIS A CA 1
ATOM 609 C C . HIS A 1 79 ? -1.989 0.073 -0.116 1.00 96.44 79 HIS A C 1
ATOM 611 O O . HIS A 1 79 ? -2.210 -1.116 -0.319 1.00 96.44 79 HIS A O 1
ATOM 617 N N . GLY A 1 80 ? -1.441 0.503 1.024 1.00 97.19 80 GLY A N 1
ATOM 618 C CA . GLY A 1 80 ? -1.086 -0.421 2.099 1.00 97.19 80 GLY A CA 1
ATOM 619 C C . GLY A 1 80 ? 0.042 -1.382 1.740 1.00 97.19 80 GLY A C 1
ATOM 620 O O . GLY A 1 80 ? 0.093 -2.461 2.311 1.00 97.19 80 GLY A O 1
ATOM 621 N N . ILE A 1 81 ? 0.924 -1.034 0.797 1.00 97.44 81 ILE A N 1
ATOM 622 C CA . ILE A 1 81 ? 2.016 -1.905 0.347 1.00 97.44 81 ILE A CA 1
ATOM 623 C C . ILE A 1 81 ? 3.304 -1.584 1.099 1.00 97.44 81 ILE A C 1
ATOM 625 O O . ILE A 1 81 ? 3.769 -0.441 1.141 1.00 97.44 81 ILE A O 1
ATOM 629 N N . SER A 1 82 ? 3.923 -2.626 1.640 1.00 96.50 82 SER A N 1
ATOM 630 C CA . SER A 1 82 ? 5.197 -2.551 2.341 1.00 96.50 82 SER A CA 1
ATOM 631 C C . SER A 1 82 ? 6.372 -2.430 1.360 1.00 96.50 82 SER A C 1
ATOM 633 O O . SER A 1 82 ? 6.499 -3.246 0.444 1.00 96.50 82 SER A O 1
ATOM 635 N N . PRO A 1 83 ? 7.305 -1.479 1.564 1.00 95.75 83 PRO A N 1
ATOM 636 C CA . PRO A 1 83 ? 8.521 -1.390 0.754 1.00 95.75 83 PRO A CA 1
ATOM 637 C C . PRO A 1 83 ? 9.460 -2.587 0.933 1.00 95.75 83 PRO A C 1
ATOM 639 O O . PRO A 1 83 ? 10.267 -2.861 0.044 1.00 95.75 83 PRO A O 1
ATOM 642 N N . THR A 1 84 ? 9.372 -3.265 2.081 1.00 94.94 84 THR A N 1
ATOM 643 C CA . THR A 1 84 ? 10.251 -4.375 2.461 1.00 94.94 84 THR A CA 1
ATOM 644 C C . THR A 1 84 ? 9.751 -5.691 1.877 1.00 94.94 84 THR A C 1
ATOM 646 O O . THR A 1 84 ? 10.481 -6.352 1.145 1.00 94.94 84 THR A O 1
ATOM 649 N N . THR A 1 85 ? 8.497 -6.056 2.157 1.00 94.56 85 THR A N 1
ATOM 650 C CA . THR A 1 85 ? 7.928 -7.333 1.689 1.00 94.56 85 THR A CA 1
ATOM 651 C C . THR A 1 85 ? 7.429 -7.260 0.262 1.00 94.56 85 THR A C 1
ATOM 653 O O . THR A 1 85 ? 7.262 -8.306 -0.341 1.00 94.56 85 THR A O 1
ATOM 656 N N . GLN A 1 86 ? 7.219 -6.056 -0.286 1.00 95.25 86 GLN A N 1
ATOM 657 C CA . GLN A 1 86 ? 6.636 -5.836 -1.618 1.00 95.25 86 GLN A CA 1
ATOM 658 C C . GLN A 1 86 ? 5.176 -6.268 -1.755 1.00 95.25 86 GLN A C 1
ATOM 660 O O . GLN A 1 86 ? 4.630 -6.260 -2.854 1.00 95.25 86 GLN A O 1
ATOM 665 N N . LEU A 1 87 ? 4.548 -6.594 -0.632 1.00 94.44 87 LEU A N 1
ATOM 666 C CA . LEU A 1 87 ? 3.194 -7.112 -0.523 1.00 94.44 87 LEU A CA 1
ATOM 667 C C . LEU A 1 87 ? 2.365 -6.191 0.387 1.00 94.44 87 LEU A C 1
ATOM 669 O O . LEU A 1 87 ? 2.936 -5.301 1.043 1.00 94.44 87 LEU A O 1
ATOM 673 N N . PRO A 1 88 ? 1.034 -6.365 0.440 1.00 95.69 88 PRO A N 1
ATOM 674 C CA . PRO A 1 88 ? 0.191 -5.642 1.377 1.00 95.69 88 PRO A CA 1
ATOM 675 C C . PRO A 1 88 ? 0.641 -5.852 2.824 1.00 95.69 88 PRO A C 1
ATOM 677 O O . PRO A 1 88 ? 1.194 -6.890 3.188 1.00 95.69 88 PRO A O 1
ATOM 680 N N . PHE A 1 89 ? 0.415 -4.850 3.664 1.00 97.06 89 PHE A N 1
ATOM 681 C CA . PHE A 1 89 ? 0.536 -5.009 5.102 1.00 97.06 89 PHE A CA 1
ATOM 682 C C . PHE A 1 89 ? -0.495 -6.021 5.597 1.00 97.06 89 PHE A C 1
ATOM 684 O O . PHE A 1 89 ? -1.669 -5.920 5.242 1.00 97.06 89 PHE A O 1
ATOM 691 N N . SER A 1 90 ? -0.062 -6.917 6.481 1.00 96.44 90 SER A N 1
ATOM 692 C CA . SER A 1 90 ? -0.950 -7.847 7.175 1.00 96.44 90 SER A CA 1
ATOM 693 C C . SER A 1 90 ? -2.127 -7.120 7.847 1.00 96.44 90 SER A C 1
ATOM 695 O O . SER A 1 90 ? -1.938 -6.013 8.381 1.00 96.44 90 SER A O 1
ATOM 697 N N . PRO A 1 91 ? -3.348 -7.678 7.818 1.00 95.69 91 PRO A N 1
ATOM 698 C CA . PRO A 1 91 ? -4.498 -7.100 8.483 1.00 95.69 91 PRO A CA 1
ATOM 699 C C . PRO A 1 91 ? -4.415 -7.321 10.005 1.00 95.69 91 PRO A C 1
ATOM 701 O O . PRO A 1 91 ? -3.550 -8.051 10.495 1.00 95.69 91 PRO A O 1
ATOM 704 N N . PRO A 1 92 ? -5.308 -6.693 10.785 1.00 97.12 92 PRO A N 1
ATOM 705 C CA . PRO A 1 92 ? -5.441 -7.000 12.204 1.00 97.12 92 PRO A CA 1
ATOM 706 C C . PRO A 1 92 ? -5.807 -8.471 12.449 1.00 97.12 92 PRO A C 1
ATOM 708 O O . PRO A 1 92 ? -6.653 -9.019 11.745 1.00 97.12 92 PRO A O 1
ATOM 711 N N . ILE A 1 93 ? -5.241 -9.080 13.496 1.00 97.44 93 ILE A N 1
ATOM 712 C CA . ILE A 1 93 ? -5.551 -10.473 13.891 1.00 97.44 93 ILE A CA 1
ATOM 713 C C . ILE A 1 93 ? -6.866 -10.601 14.667 1.00 97.44 93 ILE A C 1
ATOM 715 O O . ILE A 1 93 ? -7.425 -11.686 14.785 1.00 97.44 93 ILE A O 1
ATOM 719 N N . ALA A 1 94 ? -7.360 -9.491 15.208 1.00 97.88 94 ALA A N 1
ATOM 720 C CA . ALA A 1 94 ? -8.627 -9.411 15.916 1.00 97.88 94 ALA A CA 1
ATOM 721 C C . ALA A 1 94 ? -9.174 -7.984 15.837 1.00 97.88 94 ALA A C 1
ATOM 723 O O . ALA A 1 94 ? -8.413 -7.032 15.657 1.00 97.88 94 ALA A O 1
ATOM 724 N N . PHE A 1 95 ? -10.484 -7.833 16.026 1.00 98.38 95 PHE A N 1
ATOM 725 C CA . PHE A 1 95 ? -11.156 -6.538 16.099 1.00 98.38 95 PHE A CA 1
ATOM 726 C C . PHE A 1 95 ? -11.926 -6.404 17.408 1.00 98.38 95 PHE A C 1
ATOM 728 O O . PHE A 1 95 ? -12.505 -7.372 17.899 1.00 98.38 95 PHE A O 1
ATOM 735 N N . ARG A 1 96 ? -11.980 -5.187 17.952 1.00 97.94 96 ARG A N 1
ATOM 736 C CA . ARG A 1 96 ? -12.840 -4.854 19.094 1.00 97.94 96 ARG A CA 1
ATOM 737 C C . ARG A 1 96 ? -13.417 -3.455 18.954 1.00 97.94 96 ARG A C 1
ATOM 739 O O . ARG A 1 96 ? -12.818 -2.594 18.313 1.00 97.94 96 ARG A O 1
ATOM 746 N N . ARG A 1 97 ? -14.563 -3.217 19.588 1.00 97.81 97 ARG A N 1
ATOM 747 C CA . ARG A 1 97 ? -15.104 -1.868 19.776 1.00 97.81 97 ARG A CA 1
ATOM 748 C C . ARG A 1 97 ? -14.839 -1.414 21.199 1.00 97.81 97 ARG A C 1
ATOM 750 O O . ARG A 1 97 ? -15.087 -2.169 22.133 1.00 97.81 97 ARG A O 1
ATOM 757 N N . ILE A 1 98 ? -14.356 -0.188 21.337 1.00 96.50 98 ILE A N 1
ATOM 758 C CA . ILE A 1 98 ? -14.197 0.471 22.631 1.00 96.50 98 ILE A CA 1
ATOM 759 C C . ILE A 1 98 ? -15.138 1.664 22.720 1.00 96.50 98 ILE A C 1
ATOM 761 O O . ILE A 1 98 ? -15.278 2.424 21.757 1.00 96.50 98 ILE A O 1
ATOM 765 N N . ASP A 1 99 ? -15.761 1.838 23.881 1.00 95.88 99 ASP A N 1
ATOM 766 C CA . ASP A 1 99 ? -16.485 3.061 24.196 1.00 95.88 99 ASP A CA 1
ATOM 767 C C . ASP A 1 99 ? -15.491 4.176 24.539 1.00 95.88 99 ASP A C 1
ATOM 769 O O . ASP A 1 99 ? -14.452 3.969 25.170 1.00 95.88 99 ASP A O 1
ATOM 773 N N . ARG A 1 100 ? -15.815 5.392 24.114 1.00 91.12 100 ARG A N 1
ATOM 774 C CA . ARG A 1 100 ? -15.047 6.607 24.354 1.00 91.12 100 ARG A CA 1
ATOM 775 C C . ARG A 1 100 ? -15.988 7.704 24.815 1.00 91.12 100 ARG A C 1
ATOM 777 O O . ARG A 1 100 ? -17.081 7.889 24.284 1.00 91.12 100 ARG A O 1
ATOM 784 N N . LYS A 1 101 ? -15.514 8.518 25.752 1.00 89.06 101 LYS A N 1
ATOM 785 C CA . LYS A 1 101 ? -16.164 9.786 26.068 1.00 89.06 101 LYS A CA 1
ATOM 786 C C . LYS A 1 101 ? -15.851 10.779 24.946 1.00 89.06 101 LYS A C 1
ATOM 788 O O . LYS A 1 101 ? -14.689 11.135 24.757 1.00 89.06 101 LYS A O 1
ATOM 793 N N . ALA A 1 102 ? -16.865 11.195 24.190 1.00 82.38 102 ALA A N 1
ATOM 794 C CA . ALA A 1 102 ? -16.698 12.243 23.187 1.00 82.38 102 ALA A CA 1
ATOM 795 C C . ALA A 1 102 ? -16.372 13.571 23.881 1.00 82.38 102 ALA A C 1
ATOM 797 O O . ALA A 1 102 ? -17.107 14.011 24.767 1.00 82.38 102 ALA A O 1
ATOM 798 N N . ASN A 1 103 ? -15.283 14.216 23.464 1.00 84.19 103 ASN A N 1
ATOM 799 C CA . ASN A 1 103 ? -14.897 15.531 23.979 1.00 84.19 103 ASN A CA 1
ATOM 800 C C . ASN A 1 103 ? -15.525 16.669 23.162 1.00 84.19 103 ASN A C 1
ATOM 802 O O . ASN A 1 103 ? -15.508 17.825 23.579 1.00 84.19 103 ASN A O 1
ATOM 806 N N . HIS A 1 104 ? -16.093 16.350 21.995 1.00 85.94 104 HIS A N 1
ATOM 807 C CA . HIS A 1 104 ? -16.740 17.304 21.104 1.00 85.94 104 HIS A CA 1
ATOM 808 C C . HIS A 1 104 ? -17.930 16.667 20.369 1.00 85.94 104 HIS A C 1
ATOM 810 O O . HIS A 1 104 ? -17.972 15.455 20.169 1.00 85.94 104 HIS A O 1
ATOM 816 N N . LYS A 1 105 ? -18.874 17.493 19.889 1.00 86.88 105 LYS A N 1
ATOM 817 C CA . LYS A 1 105 ? -20.125 17.062 19.223 1.00 86.88 105 LYS A CA 1
ATOM 818 C C . LYS A 1 105 ? -19.933 16.183 17.974 1.00 86.88 105 LYS A C 1
ATOM 820 O O . LYS A 1 105 ? -20.860 15.493 17.576 1.00 86.88 105 LYS A O 1
ATOM 825 N N . ASN A 1 106 ? -18.743 16.203 17.371 1.00 89.00 106 ASN A N 1
ATOM 826 C CA . ASN A 1 106 ? -18.436 15.512 16.110 1.00 89.00 106 ASN A CA 1
ATOM 827 C C . ASN A 1 106 ? -17.424 14.372 16.299 1.00 89.00 106 ASN A C 1
ATOM 829 O O . ASN A 1 106 ? -16.685 14.042 15.369 1.00 89.00 106 ASN A O 1
ATOM 833 N N . GLU A 1 107 ? -17.345 13.810 17.502 1.00 92.81 107 GLU A N 1
ATOM 834 C CA . GLU A 1 107 ? -16.502 12.656 17.806 1.00 92.81 107 GLU A CA 1
ATOM 835 C C . GLU A 1 107 ? -17.345 11.408 18.032 1.00 92.81 107 GLU A C 1
ATOM 837 O O . GLU A 1 107 ? -18.426 11.462 18.619 1.00 92.81 107 GLU A O 1
ATOM 842 N N . LYS A 1 108 ? -16.827 10.267 17.580 1.00 90.88 108 LYS A N 1
ATOM 843 C CA . LYS A 1 108 ? -17.476 8.979 17.780 1.00 90.88 108 LYS A CA 1
ATOM 844 C C . LYS A 1 108 ? -17.390 8.566 19.248 1.00 90.88 108 LYS A C 1
ATOM 846 O O . LYS A 1 108 ? -16.316 8.620 19.855 1.00 90.88 108 LYS A O 1
ATOM 851 N N . LEU A 1 109 ? -18.521 8.094 19.769 1.00 93.31 109 LEU A N 1
ATOM 852 C CA . LEU A 1 109 ? -18.631 7.474 21.092 1.00 93.31 109 LEU A CA 1
ATOM 853 C C . LEU A 1 109 ? -18.068 6.055 21.121 1.00 93.31 109 LEU A C 1
ATOM 855 O O . LEU A 1 109 ? -17.747 5.555 22.187 1.00 93.31 109 LEU A O 1
ATOM 859 N N . GLN A 1 110 ? -17.928 5.419 19.960 1.00 94.88 110 GLN A N 1
ATOM 860 C CA . GLN A 1 110 ? -17.317 4.105 19.821 1.00 94.88 110 GLN A CA 1
ATOM 861 C C . GLN A 1 110 ? -16.231 4.141 18.760 1.00 94.88 110 GLN A C 1
ATOM 863 O O . GLN A 1 110 ? -16.378 4.820 17.743 1.00 94.88 110 GLN A O 1
ATOM 868 N N . LEU A 1 111 ? -15.150 3.405 18.998 1.00 95.12 111 LEU A N 1
ATOM 869 C CA . LEU A 1 111 ? -14.050 3.273 18.053 1.00 95.12 111 LEU A CA 1
ATOM 870 C C . LEU A 1 111 ? -13.752 1.801 17.799 1.00 95.12 111 LEU A C 1
ATOM 872 O O . LEU A 1 111 ? -13.651 1.012 18.737 1.00 95.12 111 LEU A O 1
ATOM 876 N N . LEU A 1 112 ? -13.619 1.443 16.527 1.00 96.69 112 LEU A N 1
ATOM 877 C CA . LEU A 1 112 ? -13.106 0.152 16.105 1.00 96.69 112 LEU A CA 1
ATOM 878 C C . LEU A 1 112 ? -11.576 0.149 16.201 1.00 96.69 112 LEU A C 1
ATOM 880 O O . LEU A 1 112 ? -10.892 1.002 15.624 1.00 96.69 112 LEU A O 1
ATOM 884 N N . GLU A 1 113 ? -11.050 -0.844 16.904 1.00 98.12 113 GLU A N 1
ATOM 885 C CA . GLU A 1 113 ? -9.625 -1.134 17.000 1.00 98.12 113 GLU A CA 1
ATOM 886 C C . GLU A 1 113 ? -9.321 -2.504 16.399 1.00 98.12 113 GLU A C 1
ATOM 888 O O . GLU A 1 113 ? -10.153 -3.414 16.439 1.00 98.12 113 GLU A O 1
ATOM 893 N N . GLY A 1 114 ? -8.114 -2.639 15.860 1.00 98.38 114 GLY A N 1
ATOM 894 C CA . GLY A 1 114 ? -7.541 -3.884 15.372 1.00 98.38 114 GLY A CA 1
ATOM 895 C C . GLY A 1 114 ? -6.302 -4.256 16.183 1.00 98.38 114 GLY A C 1
ATOM 896 O O . GLY A 1 114 ? -5.493 -3.382 16.499 1.00 98.38 114 GLY A O 1
ATOM 897 N N . GLN A 1 115 ? -6.148 -5.532 16.527 1.00 98.50 115 GLN A N 1
ATOM 898 C CA . GLN A 1 115 ? -4.960 -6.031 17.216 1.00 98.50 115 GLN A CA 1
ATOM 899 C C . GLN A 1 115 ? -3.834 -6.322 16.219 1.00 98.50 115 GLN A C 1
ATOM 901 O O . GLN A 1 115 ? -4.049 -6.986 15.204 1.00 98.50 115 GLN A O 1
ATOM 906 N N . CYS A 1 116 ? -2.627 -5.842 16.513 1.00 98.44 116 CYS A N 1
ATOM 907 C CA . CYS A 1 116 ? -1.436 -6.094 15.705 1.00 98.44 116 CYS A CA 1
ATOM 908 C C . CYS A 1 116 ? -0.839 -7.474 15.970 1.00 98.44 116 CYS A C 1
ATOM 910 O O . CYS A 1 116 ? -0.669 -7.872 17.119 1.00 98.44 116 CYS A O 1
ATOM 912 N N . HIS A 1 117 ? -0.456 -8.191 14.911 1.00 97.62 117 HIS A N 1
ATOM 913 C CA . HIS A 1 117 ? 0.230 -9.480 15.043 1.00 97.62 117 HIS A CA 1
ATOM 914 C C . HIS A 1 117 ? 1.650 -9.343 15.583 1.00 97.62 117 HIS A C 1
ATOM 916 O O . HIS A 1 117 ? 2.163 -10.285 16.173 1.00 97.62 117 HIS A O 1
ATOM 922 N N . ARG A 1 118 ? 2.289 -8.185 15.372 1.00 97.31 118 ARG A N 1
ATOM 923 C CA . ARG A 1 118 ? 3.685 -7.966 15.753 1.00 97.31 118 ARG A CA 1
ATOM 924 C C . ARG A 1 118 ? 3.845 -7.411 17.164 1.00 97.31 118 ARG A C 1
ATOM 926 O O . ARG A 1 118 ? 4.642 -7.942 17.927 1.00 97.31 118 ARG A O 1
ATOM 933 N N . CYS A 1 119 ? 3.178 -6.300 17.489 1.00 98.12 119 CYS A N 1
ATOM 934 C CA . CYS A 1 119 ? 3.310 -5.679 18.814 1.00 98.12 119 CYS A CA 1
ATOM 935 C C . CYS A 1 119 ? 2.210 -6.095 19.792 1.00 98.12 119 CYS A C 1
ATOM 937 O O . CYS A 1 119 ? 2.316 -5.781 20.969 1.00 98.12 119 CYS A O 1
ATOM 939 N N . HIS A 1 120 ? 1.168 -6.789 19.321 1.00 97.88 120 HIS A N 1
ATOM 940 C CA . HIS A 1 120 ? 0.008 -7.212 20.116 1.00 97.88 120 HIS A CA 1
ATOM 941 C C . HIS A 1 120 ? -0.836 -6.080 20.724 1.00 97.88 120 HIS A C 1
ATOM 943 O O . HIS A 1 120 ? -1.832 -6.363 21.395 1.00 97.88 120 HIS A O 1
ATOM 949 N N . ASP A 1 121 ? -0.512 -4.821 20.413 1.00 98.44 121 ASP A N 1
ATOM 950 C CA . ASP A 1 121 ? -1.307 -3.655 20.787 1.00 98.44 121 ASP A CA 1
ATOM 951 C C . ASP A 1 121 ? -2.575 -3.533 19.939 1.00 98.44 121 ASP A C 1
ATOM 953 O O . ASP A 1 121 ? -2.654 -3.987 18.792 1.00 98.44 121 ASP A O 1
ATOM 957 N N . TRP A 1 122 ? -3.561 -2.852 20.515 1.00 98.38 122 TRP A N 1
ATOM 958 C CA . TRP A 1 122 ? -4.809 -2.499 19.857 1.00 98.38 122 TRP A CA 1
ATOM 959 C C . TRP A 1 122 ? -4.707 -1.098 19.273 1.00 98.38 122 TRP A C 1
ATOM 961 O O . TRP A 1 122 ? -4.503 -0.126 19.998 1.00 98.38 122 TRP A O 1
ATOM 971 N N . MET A 1 123 ? -4.850 -0.999 17.955 1.00 98.00 123 MET A N 1
ATOM 972 C CA . MET A 1 123 ? -4.691 0.251 17.221 1.00 98.00 123 MET A CA 1
ATOM 973 C C . MET A 1 123 ? -6.009 0.669 16.574 1.00 98.00 123 MET A C 1
ATOM 975 O O . MET A 1 123 ? -6.704 -0.180 16.013 1.00 98.00 123 MET A O 1
ATOM 979 N N . PRO A 1 124 ? -6.348 1.968 16.570 1.00 96.12 124 PRO A N 1
ATOM 980 C CA . PRO A 1 124 ? -7.505 2.466 15.841 1.00 96.12 124 PRO A CA 1
ATOM 981 C C . PRO A 1 124 ? -7.445 2.104 14.357 1.00 96.12 124 PRO A C 1
ATOM 983 O O . PRO A 1 124 ? -6.483 2.443 13.666 1.00 96.12 124 PRO A O 1
ATOM 986 N N . VAL A 1 125 ? -8.503 1.472 13.853 1.00 96.69 125 VAL A N 1
ATOM 987 C CA . VAL A 1 125 ? -8.667 1.187 12.414 1.00 96.69 125 VAL A CA 1
ATOM 988 C C . VAL A 1 125 ? -9.628 2.167 11.739 1.00 96.69 125 VAL A C 1
ATOM 990 O O . VAL A 1 125 ? -9.883 2.082 10.543 1.00 96.69 125 VAL A O 1
ATOM 993 N N . GLU A 1 126 ? -10.140 3.140 12.490 1.00 94.81 126 GLU A N 1
ATOM 994 C CA . GLU A 1 126 ? -10.969 4.222 11.977 1.00 94.81 126 GLU A CA 1
ATOM 995 C C . GLU A 1 126 ? -10.661 5.564 12.660 1.00 94.81 126 GLU A C 1
ATOM 997 O O . GLU A 1 126 ? -10.007 5.641 13.701 1.00 94.81 126 GLU A O 1
ATOM 1002 N N . GLY A 1 127 ? -11.149 6.653 12.064 1.00 92.75 127 GLY A N 1
ATOM 1003 C CA . GLY A 1 127 ? -10.983 8.000 12.598 1.00 92.75 127 GLY A CA 1
ATOM 1004 C C . GLY A 1 127 ? -11.920 8.305 13.763 1.00 92.75 127 GLY A C 1
ATOM 1005 O O . GLY A 1 127 ? -13.067 7.861 13.781 1.00 92.75 127 GLY A O 1
ATOM 1006 N N . VAL A 1 128 ? -11.438 9.150 14.681 1.00 93.12 128 VAL A N 1
ATOM 1007 C CA . VAL A 1 128 ? -12.188 9.660 15.845 1.00 93.12 128 VAL A CA 1
ATOM 1008 C C . VAL A 1 128 ? -13.371 10.541 15.445 1.00 93.12 128 VAL A C 1
ATOM 1010 O O . VAL A 1 128 ? -14.394 10.553 16.123 1.00 93.12 128 VAL A O 1
ATOM 1013 N N . LYS A 1 129 ? -13.236 11.307 14.360 1.00 92.50 129 LYS A N 1
ATOM 1014 C CA . LYS A 1 129 ? -14.284 12.226 13.908 1.00 92.50 129 LYS A CA 1
ATOM 1015 C C . LYS A 1 129 ? -15.437 11.453 13.267 1.00 92.50 129 LYS A C 1
ATOM 1017 O O . LYS A 1 129 ? -15.208 10.474 12.559 1.00 92.50 129 LYS A O 1
ATOM 1022 N N . CYS A 1 130 ? -16.658 11.951 13.429 1.00 88.62 130 CYS A N 1
ATOM 1023 C CA . CYS A 1 130 ? -17.858 11.494 12.719 1.00 88.62 130 CYS A CA 1
ATOM 1024 C C . CYS A 1 130 ? -17.862 11.966 11.251 1.00 88.62 130 CYS A C 1
ATOM 1026 O O . CYS A 1 130 ? -18.831 12.547 10.776 1.00 88.62 130 CYS A O 1
ATOM 1028 N N . VAL A 1 131 ? -16.744 11.779 10.548 1.00 89.62 131 VAL A N 1
ATOM 1029 C CA . VAL A 1 131 ? -16.571 12.113 9.133 1.00 89.62 131 VAL A CA 1
ATOM 1030 C C . VAL A 1 131 ? -16.006 10.885 8.443 1.00 89.62 131 VAL A C 1
ATOM 1032 O O . VAL A 1 131 ? -15.071 10.259 8.947 1.00 89.62 131 VAL A O 1
ATOM 1035 N N . GLU A 1 132 ? -16.572 10.539 7.294 1.00 87.38 132 GLU A N 1
ATOM 1036 C CA . GLU A 1 132 ? -16.075 9.424 6.505 1.00 87.38 132 GLU A CA 1
ATOM 1037 C C . GLU A 1 132 ? -14.706 9.761 5.902 1.00 87.38 132 GLU A C 1
ATOM 1039 O O . GLU A 1 132 ? -14.508 10.796 5.261 1.00 87.38 132 GLU A O 1
ATOM 1044 N N . ALA A 1 133 ? -13.733 8.883 6.139 1.00 89.12 133 ALA A N 1
ATOM 1045 C CA . ALA A 1 133 ? -12.428 8.992 5.516 1.00 89.12 133 ALA A CA 1
ATOM 1046 C C . ALA A 1 133 ? -12.514 8.545 4.055 1.00 89.12 133 ALA A C 1
ATOM 1048 O O . ALA A 1 133 ? -13.161 7.549 3.745 1.00 89.12 133 ALA A O 1
ATOM 1049 N N . LYS A 1 134 ? -11.783 9.235 3.172 1.00 90.31 134 LYS A N 1
ATOM 1050 C CA . LYS A 1 134 ? -11.656 8.842 1.756 1.00 90.31 134 LYS A CA 1
ATOM 1051 C C . LYS A 1 134 ? -11.077 7.434 1.583 1.00 90.31 134 LYS A C 1
ATOM 1053 O O . LYS A 1 134 ? -11.348 6.786 0.584 1.00 90.31 134 LYS A O 1
ATOM 1058 N N . LEU A 1 135 ? -10.260 7.007 2.543 1.00 93.00 135 LEU A N 1
ATOM 1059 C CA . LEU A 1 135 ? -9.663 5.684 2.616 1.00 93.00 135 LEU A CA 1
ATOM 1060 C C . LEU A 1 135 ? -9.671 5.272 4.083 1.00 93.00 135 LEU A C 1
ATOM 1062 O O . LEU A 1 135 ? -9.087 5.973 4.911 1.00 93.00 135 LEU A O 1
ATOM 1066 N N . LYS A 1 136 ? -10.397 4.211 4.425 1.00 93.12 136 LYS A N 1
ATOM 1067 C CA . LYS A 1 136 ? -10.627 3.817 5.824 1.00 93.12 136 LYS A CA 1
ATOM 1068 C C . LYS A 1 136 ? -9.413 3.067 6.367 1.00 93.12 136 LYS A C 1
ATOM 1070 O O . LYS A 1 136 ? -8.985 3.278 7.493 1.00 93.12 136 LYS A O 1
ATOM 1075 N N . GLU A 1 137 ? -8.773 2.294 5.512 1.00 95.44 137 GLU A N 1
ATOM 1076 C CA . GLU A 1 137 ? -7.644 1.422 5.803 1.00 95.44 137 GLU A CA 1
ATOM 1077 C C . GLU A 1 137 ? -6.377 2.208 6.179 1.00 95.44 137 GLU A C 1
ATOM 1079 O O . GLU A 1 137 ? -5.509 1.691 6.880 1.00 95.44 137 GLU A O 1
ATOM 1084 N N . ILE A 1 138 ? -6.285 3.492 5.802 1.00 96.06 138 ILE A N 1
ATOM 1085 C CA . ILE A 1 138 ? -5.124 4.343 6.109 1.00 96.06 138 ILE A CA 1
ATOM 1086 C C . ILE A 1 138 ? -4.838 4.444 7.615 1.00 96.06 138 ILE A C 1
ATOM 1088 O O . ILE A 1 138 ? -3.685 4.634 8.004 1.00 96.06 138 ILE A O 1
ATOM 1092 N N . TYR A 1 139 ? -5.859 4.333 8.473 1.00 97.06 139 TYR A N 1
ATOM 1093 C CA . TYR A 1 139 ? -5.663 4.353 9.925 1.00 97.06 139 TYR A CA 1
ATOM 1094 C C . TYR A 1 139 ? -4.830 3.151 10.381 1.00 97.06 139 TYR A C 1
ATOM 1096 O O . TYR A 1 139 ? -3.859 3.331 11.115 1.00 97.06 139 TYR A O 1
ATOM 1104 N N . TRP A 1 140 ? -5.130 1.965 9.844 1.00 98.12 140 TRP A N 1
ATOM 1105 C CA . TRP A 1 140 ? -4.347 0.756 10.078 1.00 98.12 140 TRP A CA 1
ATOM 1106 C C . TRP A 1 140 ? -2.960 0.837 9.436 1.00 98.12 140 TRP A C 1
ATOM 1108 O O . TRP A 1 140 ? -1.947 0.600 10.094 1.00 98.12 140 TRP A O 1
ATOM 1118 N N . TRP A 1 141 ? -2.880 1.240 8.165 1.00 98.06 141 TRP A N 1
ATOM 1119 C CA . TRP A 1 141 ? -1.609 1.250 7.434 1.00 98.06 141 TRP A CA 1
ATOM 1120 C C . TRP A 1 141 ? -0.575 2.214 8.018 1.00 98.06 141 TRP A C 1
ATOM 1122 O O . TRP A 1 141 ? 0.623 1.961 7.916 1.00 98.06 141 TRP A O 1
ATOM 1132 N N . LYS A 1 142 ? -1.012 3.287 8.691 1.00 97.56 142 LYS A N 1
ATOM 1133 C CA . LYS A 1 142 ? -0.122 4.158 9.477 1.00 97.56 142 LYS A CA 1
ATOM 1134 C C . LYS A 1 142 ? 0.614 3.407 10.575 1.00 97.56 142 LYS A C 1
ATOM 1136 O O . LYS A 1 142 ? 1.821 3.597 10.723 1.00 97.56 142 LYS A O 1
ATOM 1141 N N . HIS A 1 143 ? -0.094 2.554 11.309 1.00 98.19 143 HIS A N 1
ATOM 1142 C CA . HIS A 1 143 ? 0.534 1.676 12.282 1.00 98.19 143 HIS A CA 1
ATOM 1143 C C . HIS A 1 143 ? 1.419 0.643 11.582 1.00 98.19 143 HIS A C 1
ATOM 1145 O O . HIS A 1 143 ? 2.603 0.551 11.894 1.00 98.19 143 HIS A O 1
ATOM 1151 N N . ALA A 1 144 ? 0.886 -0.075 10.592 1.00 98.12 144 ALA A N 1
ATOM 1152 C CA . ALA A 1 144 ? 1.597 -1.163 9.928 1.00 98.12 144 ALA A CA 1
ATOM 1153 C C . ALA A 1 144 ? 2.929 -0.727 9.286 1.00 98.12 144 ALA A C 1
ATOM 1155 O O . ALA A 1 144 ? 3.954 -1.384 9.476 1.00 98.12 144 ALA A O 1
ATOM 1156 N N . ALA A 1 145 ? 2.959 0.428 8.613 1.00 97.38 145 ALA A N 1
ATOM 1157 C CA . ALA A 1 145 ? 4.171 1.002 8.020 1.00 97.38 145 ALA A CA 1
ATOM 1158 C C . ALA A 1 145 ? 5.283 1.257 9.055 1.00 97.38 145 ALA A C 1
ATOM 1160 O O . ALA A 1 145 ? 6.480 1.105 8.783 1.00 97.38 145 ALA A O 1
ATOM 1161 N N . GLN A 1 146 ? 4.901 1.628 10.276 1.00 97.44 146 GLN A N 1
ATOM 1162 C CA . GLN A 1 146 ? 5.841 1.887 11.360 1.00 97.44 146 GLN A CA 1
ATOM 1163 C C . GLN A 1 146 ? 6.184 0.617 12.136 1.00 97.44 146 GLN A C 1
ATOM 1165 O O . GLN A 1 146 ? 7.345 0.444 12.496 1.00 97.44 146 GLN A O 1
ATOM 1170 N N . CYS A 1 147 ? 5.215 -0.271 12.344 1.00 98.19 147 CYS A N 1
ATOM 1171 C CA . CYS A 1 147 ? 5.339 -1.423 13.219 1.00 98.19 147 CYS A CA 1
ATOM 1172 C C . CYS A 1 147 ? 5.824 -2.676 12.491 1.00 98.19 147 CYS A C 1
ATOM 1174 O O . CYS A 1 147 ? 6.736 -3.311 12.989 1.00 98.19 147 CYS A O 1
ATOM 1176 N N . HIS A 1 148 ? 5.309 -3.045 11.314 1.00 96.75 148 HIS A N 1
ATOM 1177 C CA . HIS A 1 148 ? 5.523 -4.392 10.756 1.00 96.75 148 HIS A CA 1
ATOM 1178 C C . HIS A 1 148 ? 6.967 -4.640 10.288 1.00 96.75 148 HIS A C 1
ATOM 1180 O O . HIS A 1 148 ? 7.477 -5.737 10.453 1.00 96.75 148 HIS A O 1
ATOM 1186 N N . LYS A 1 149 ? 7.689 -3.642 9.755 1.00 93.12 149 LYS A N 1
ATOM 1187 C CA . LYS A 1 149 ? 9.089 -3.764 9.249 1.00 93.12 149 LYS A CA 1
ATOM 1188 C C . LYS A 1 149 ? 9.401 -5.087 8.514 1.00 93.12 149 LYS A C 1
ATOM 1190 O O . LYS A 1 149 ? 10.472 -5.658 8.689 1.00 93.12 149 LYS A O 1
ATOM 1195 N N . GLY A 1 150 ? 8.454 -5.573 7.718 1.00 92.25 150 GLY A N 1
ATOM 1196 C CA . GLY A 1 150 ? 8.583 -6.810 6.951 1.00 92.25 150 GLY A CA 1
ATOM 1197 C C . GLY A 1 150 ? 8.097 -8.096 7.629 1.00 92.25 150 GLY A C 1
ATOM 1198 O O . GLY A 1 150 ? 8.140 -9.134 6.985 1.00 92.25 150 GLY A O 1
ATOM 1199 N N . SER A 1 151 ? 7.596 -8.051 8.867 1.00 95.31 151 SER A N 1
ATOM 1200 C CA . SER A 1 151 ? 6.871 -9.180 9.462 1.00 95.31 151 SER A CA 1
ATOM 1201 C C . SER A 1 151 ? 5.487 -9.317 8.834 1.00 95.31 151 SER A C 1
ATOM 1203 O O . SER A 1 151 ? 4.744 -8.332 8.776 1.00 95.31 151 SER A O 1
ATOM 1205 N N . THR A 1 152 ? 5.113 -10.536 8.470 1.00 94.38 152 THR A N 1
ATOM 1206 C CA . THR A 1 152 ? 3.779 -10.908 7.977 1.00 94.38 152 THR A CA 1
ATOM 1207 C C . THR A 1 152 ? 3.121 -11.911 8.924 1.00 94.38 152 THR A C 1
ATOM 1209 O O . THR A 1 152 ? 3.790 -12.421 9.826 1.00 94.38 152 THR A O 1
ATOM 1212 N N . ILE A 1 153 ? 1.822 -12.166 8.768 1.00 94.75 153 ILE A N 1
ATOM 1213 C CA . ILE A 1 153 ? 1.145 -13.240 9.508 1.00 94.75 153 ILE A CA 1
ATOM 1214 C C . ILE A 1 153 ? 1.424 -14.570 8.793 1.00 94.75 153 ILE A C 1
ATOM 1216 O O . ILE A 1 153 ? 1.518 -14.626 7.565 1.00 94.75 153 ILE A O 1
ATOM 1220 N N . GLU A 1 154 ? 1.597 -15.647 9.557 1.00 89.62 154 GLU A N 1
ATOM 1221 C CA . GLU A 1 154 ? 1.801 -16.981 8.991 1.00 89.62 154 GLU A CA 1
ATOM 1222 C C . GLU A 1 154 ? 0.548 -17.465 8.254 1.00 89.62 154 GLU A C 1
ATOM 1224 O O . GLU A 1 154 ? -0.570 -17.343 8.751 1.00 89.62 154 GLU A O 1
ATOM 1229 N N . GLY A 1 155 ? 0.736 -18.029 7.061 1.00 85.31 155 GLY A N 1
ATOM 1230 C CA . GLY A 1 155 ? -0.367 -18.534 6.242 1.00 85.31 155 GLY A CA 1
ATOM 1231 C C . GLY A 1 155 ? -1.149 -17.460 5.480 1.00 85.31 155 GLY A C 1
ATOM 1232 O O . GLY A 1 155 ? -2.115 -17.803 4.798 1.00 85.31 155 GLY A O 1
ATOM 1233 N N . GLU A 1 156 ? -0.737 -16.186 5.534 1.00 83.69 156 GLU A N 1
ATOM 1234 C CA . GLU A 1 156 ? -1.261 -15.174 4.611 1.00 83.69 156 GLU A CA 1
ATOM 1235 C C . GLU A 1 156 ? -0.982 -15.591 3.168 1.00 83.69 156 GLU A C 1
ATOM 1237 O O . GLU A 1 156 ? 0.164 -15.735 2.743 1.00 83.69 156 GLU A O 1
ATOM 1242 N N . THR A 1 157 ? -2.060 -15.805 2.426 1.00 74.56 157 THR A N 1
ATOM 1243 C CA . THR A 1 157 ? -2.058 -16.273 1.041 1.00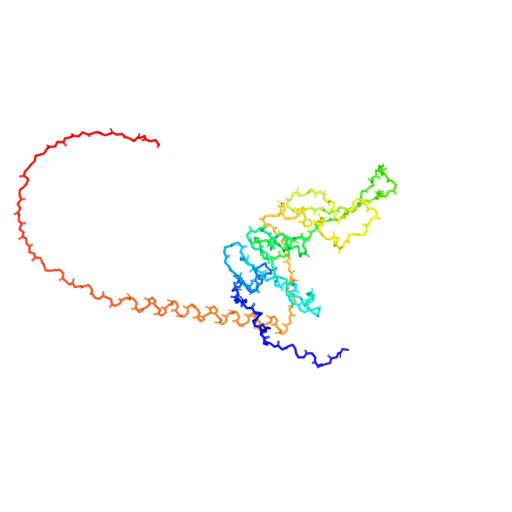 74.56 157 THR A CA 1
ATOM 1244 C C . THR A 1 157 ? -2.977 -15.377 0.204 1.00 74.56 157 THR A C 1
ATOM 1246 O O . THR A 1 157 ? -3.516 -14.388 0.700 1.00 74.56 157 THR A O 1
ATOM 1249 N N . ASP A 1 158 ? -3.102 -15.671 -1.090 1.00 78.56 158 ASP A N 1
ATOM 1250 C CA . ASP A 1 158 ? -4.099 -15.060 -1.983 1.00 78.56 158 ASP A CA 1
ATOM 1251 C C . ASP A 1 158 ? -3.977 -13.541 -2.212 1.00 78.56 158 ASP A C 1
ATOM 1253 O O . ASP A 1 158 ? -4.945 -12.861 -2.547 1.00 78.56 158 ASP A O 1
ATOM 1257 N N . VAL A 1 159 ? -2.758 -12.995 -2.123 1.00 85.00 159 VAL A N 1
ATOM 1258 C CA . VAL A 1 159 ? -2.484 -11.586 -2.478 1.00 85.00 159 VAL A CA 1
ATOM 1259 C C . VAL A 1 159 ? -2.780 -11.303 -3.957 1.00 85.00 159 VAL A C 1
ATOM 1261 O O . VAL A 1 159 ? -3.174 -10.195 -4.328 1.00 85.00 159 VAL A O 1
ATOM 1264 N N . HIS A 1 160 ? -2.577 -12.300 -4.817 1.00 85.06 160 HIS A N 1
ATOM 1265 C CA . HIS A 1 160 ? -2.747 -12.179 -6.258 1.00 85.06 160 HIS A CA 1
ATOM 1266 C C . HIS A 1 160 ? -3.952 -12.974 -6.741 1.00 85.06 160 HIS A C 1
ATOM 1268 O O . HIS A 1 160 ? -4.124 -14.137 -6.387 1.00 85.06 160 HIS A O 1
ATOM 1274 N N . LEU A 1 161 ? -4.719 -12.374 -7.651 1.00 84.12 161 LEU A N 1
ATOM 1275 C CA . LEU A 1 161 ? -5.742 -13.093 -8.400 1.00 84.12 161 LEU A CA 1
ATOM 1276 C C . LEU A 1 161 ? -5.075 -14.150 -9.291 1.00 84.12 161 LEU A C 1
ATOM 1278 O O . LEU A 1 161 ? -4.244 -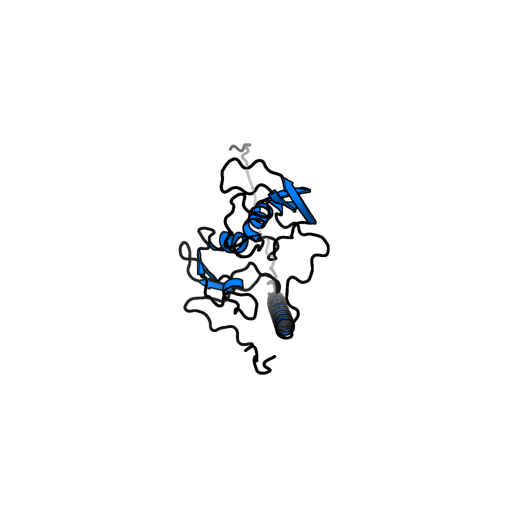13.835 -10.150 1.00 84.12 161 LEU A O 1
ATOM 1282 N N . VAL A 1 162 ? -5.429 -15.413 -9.066 1.00 85.44 162 VAL A N 1
ATOM 1283 C CA . VAL A 1 162 ? -4.996 -16.534 -9.901 1.00 85.44 162 VAL A CA 1
ATOM 1284 C C . VAL A 1 162 ? -5.959 -16.632 -11.083 1.00 85.44 162 VAL A C 1
ATOM 1286 O O . VAL A 1 162 ? -7.091 -17.079 -10.938 1.00 85.44 162 VAL A O 1
ATOM 1289 N N . ASP A 1 163 ? -5.515 -16.147 -12.240 1.00 87.44 163 ASP A N 1
ATOM 1290 C CA . ASP A 1 163 ? -6.236 -16.120 -13.509 1.00 87.44 163 ASP A CA 1
ATOM 1291 C C . ASP A 1 163 ? -5.272 -16.523 -14.641 1.00 87.44 163 ASP A C 1
ATOM 1293 O O . ASP A 1 163 ? -4.056 -16.622 -14.439 1.00 87.44 163 ASP A O 1
ATOM 1297 N N . ASP A 1 164 ? -5.798 -16.760 -15.844 1.00 89.00 164 ASP A N 1
ATOM 1298 C CA . ASP A 1 164 ? -4.972 -17.144 -17.000 1.00 89.00 164 ASP A CA 1
ATOM 1299 C C . ASP A 1 164 ? -3.872 -16.111 -17.281 1.00 89.00 164 ASP A C 1
ATOM 1301 O O . ASP A 1 164 ? -2.756 -16.457 -17.669 1.00 89.00 164 ASP A O 1
ATOM 1305 N N . PHE A 1 165 ? -4.163 -14.832 -17.033 1.00 84.19 165 PHE A N 1
ATOM 1306 C CA . PHE A 1 165 ? -3.198 -13.752 -17.183 1.00 84.19 165 PHE A CA 1
ATOM 1307 C C . PHE A 1 165 ? -2.045 -13.872 -16.178 1.00 84.19 165 PHE A C 1
ATOM 1309 O O . PHE A 1 165 ? -0.880 -13.788 -16.565 1.00 84.19 165 PHE A O 1
ATOM 1316 N N . SER A 1 166 ? -2.320 -14.115 -14.895 1.00 87.06 166 SER A N 1
ATOM 1317 C CA . SER A 1 166 ? -1.272 -14.273 -13.888 1.00 87.06 166 SER A CA 1
ATOM 1318 C C . SER A 1 166 ? -0.470 -15.555 -14.093 1.00 87.06 166 SER A C 1
ATOM 1320 O O . SER A 1 166 ? 0.732 -15.557 -13.826 1.00 87.06 166 SER A O 1
ATOM 1322 N N . ALA A 1 167 ? -1.069 -16.618 -14.639 1.00 88.75 167 ALA A N 1
ATOM 1323 C CA . ALA A 1 167 ? -0.333 -17.800 -15.088 1.00 88.75 167 ALA A CA 1
ATOM 1324 C C . ALA A 1 167 ? 0.654 -17.460 -16.221 1.00 88.75 167 ALA A C 1
ATOM 1326 O O . ALA A 1 167 ? 1.837 -17.793 -16.127 1.00 88.75 167 ALA A O 1
ATOM 1327 N N . GLN A 1 168 ? 0.204 -16.724 -17.243 1.00 89.44 168 GLN A N 1
ATOM 1328 C CA . GLN A 1 168 ? 1.059 -16.277 -18.349 1.00 89.44 168 GLN A CA 1
ATOM 1329 C C . GLN A 1 168 ? 2.202 -15.372 -17.874 1.00 89.44 168 GLN A C 1
ATOM 1331 O O . GLN A 1 168 ? 3.344 -15.549 -18.294 1.00 89.44 168 GLN A O 1
ATOM 1336 N N . VAL A 1 169 ? 1.925 -14.429 -16.967 1.00 87.00 169 VAL A N 1
ATOM 1337 C CA . VAL A 1 169 ? 2.947 -13.533 -16.401 1.00 87.00 169 VAL A CA 1
ATOM 1338 C C . VAL A 1 169 ? 3.998 -14.318 -15.612 1.00 87.00 169 VAL A C 1
ATOM 1340 O O . VAL A 1 169 ? 5.193 -14.068 -15.783 1.00 87.00 169 VAL A O 1
ATOM 1343 N N . ARG A 1 170 ? 3.585 -15.288 -14.781 1.00 90.44 170 ARG A N 1
ATOM 1344 C CA . ARG A 1 170 ? 4.516 -16.164 -14.046 1.00 90.44 170 ARG A CA 1
ATOM 1345 C C . ARG A 1 170 ? 5.403 -16.970 -14.982 1.00 90.44 170 ARG A C 1
ATOM 1347 O O . ARG A 1 170 ? 6.613 -17.027 -14.766 1.00 90.44 170 ARG A O 1
ATOM 1354 N N . GLU A 1 171 ? 4.826 -17.531 -16.037 1.00 91.25 171 GLU A N 1
ATOM 1355 C CA . GLU A 1 171 ? 5.582 -18.292 -17.026 1.00 91.25 171 GLU A CA 1
ATOM 1356 C C . GLU A 1 171 ? 6.576 -17.407 -17.791 1.00 91.25 171 GLU A C 1
ATOM 1358 O O . GLU A 1 171 ? 7.755 -17.745 -17.894 1.00 91.25 171 GLU A O 1
ATOM 1363 N N . ALA A 1 172 ? 6.151 -16.226 -18.246 1.00 88.12 172 ALA A N 1
ATOM 1364 C CA . ALA A 1 172 ? 7.034 -15.271 -18.911 1.00 88.12 172 ALA A CA 1
ATOM 1365 C C . ALA A 1 172 ? 8.210 -14.850 -18.011 1.00 88.12 172 ALA A C 1
ATOM 1367 O O . ALA A 1 172 ? 9.354 -14.790 -18.469 1.00 88.12 172 ALA A O 1
ATOM 1368 N N . TYR A 1 173 ? 7.952 -14.611 -16.721 1.00 88.50 173 TYR A N 1
ATOM 1369 C CA . TYR A 1 173 ? 8.994 -14.269 -15.751 1.00 88.50 173 TYR A CA 1
ATOM 1370 C C . TYR A 1 173 ? 9.990 -15.423 -15.552 1.00 88.50 173 TYR A C 1
ATOM 1372 O O . TYR A 1 173 ? 11.202 -15.206 -15.575 1.00 88.50 173 TYR A O 1
ATOM 1380 N N . ARG A 1 174 ? 9.492 -16.661 -15.437 1.00 91.00 174 ARG A N 1
ATOM 1381 C CA . ARG A 1 174 ? 10.313 -17.878 -15.334 1.00 91.00 174 ARG A CA 1
ATOM 1382 C C . ARG A 1 174 ? 11.219 -18.055 -16.555 1.00 91.00 174 ARG A C 1
ATOM 1384 O O . ARG A 1 174 ? 12.413 -18.315 -16.409 1.00 91.00 174 ARG A O 1
ATOM 1391 N N . LEU A 1 175 ? 10.676 -17.886 -17.761 1.00 90.25 175 LEU A N 1
ATOM 1392 C CA . LEU A 1 175 ? 11.441 -17.987 -19.006 1.00 90.25 175 LEU A CA 1
ATOM 1393 C C . LEU A 1 175 ? 12.539 -16.917 -19.089 1.00 90.25 175 LEU A C 1
ATOM 1395 O O . LEU A 1 175 ? 13.676 -17.243 -19.430 1.00 90.25 175 LEU A O 1
ATOM 1399 N N . ALA A 1 176 ? 12.232 -15.671 -18.721 1.00 86.94 176 ALA A N 1
ATOM 1400 C CA . ALA A 1 176 ? 13.208 -14.582 -18.709 1.00 86.94 176 ALA A CA 1
ATOM 1401 C C . ALA A 1 176 ? 14.368 -14.844 -17.729 1.00 86.94 176 ALA A C 1
ATOM 1403 O O . ALA A 1 176 ? 15.530 -14.615 -18.068 1.00 86.94 176 ALA A O 1
ATOM 1404 N N . GLN A 1 177 ? 14.078 -15.381 -16.538 1.00 86.25 177 GLN A N 1
ATOM 1405 C CA . GLN A 1 177 ? 15.112 -15.760 -15.569 1.00 86.25 177 GLN A CA 1
ATOM 1406 C C . GLN A 1 177 ? 16.025 -16.874 -16.096 1.00 86.25 177 GLN A C 1
ATOM 1408 O O . GLN A 1 177 ? 17.247 -16.771 -15.976 1.00 86.25 177 GLN A O 1
ATOM 1413 N N . ASN A 1 178 ? 15.452 -17.903 -16.726 1.00 90.88 178 ASN A N 1
ATOM 1414 C CA . ASN A 1 178 ? 16.227 -19.000 -17.311 1.00 90.88 178 ASN A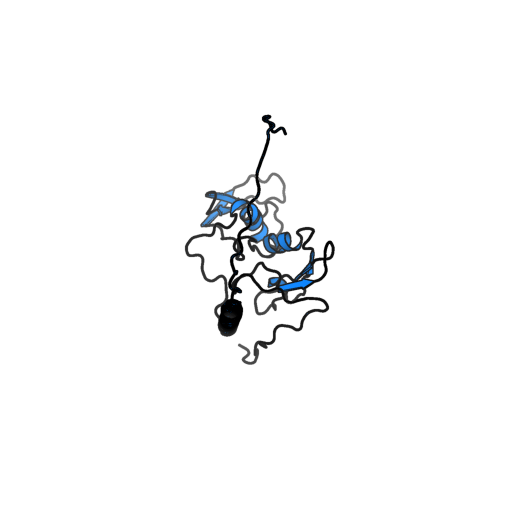 CA 1
ATOM 1415 C C . ASN A 1 178 ? 17.173 -18.500 -18.413 1.00 90.88 178 ASN A C 1
ATOM 1417 O O . ASN A 1 178 ? 18.338 -18.891 -18.454 1.00 90.88 178 ASN A O 1
ATOM 1421 N N . GLN A 1 179 ? 16.697 -17.602 -19.282 1.00 90.12 179 GLN A N 1
ATOM 1422 C CA . GLN A 1 179 ? 17.520 -17.003 -20.337 1.00 90.12 179 GLN A CA 1
ATOM 1423 C C . GLN A 1 179 ? 18.683 -16.188 -19.755 1.00 90.12 179 GLN A C 1
ATOM 1425 O O . GLN A 1 179 ? 19.821 -16.338 -20.201 1.00 90.12 179 GLN A O 1
ATOM 1430 N N . ALA A 1 180 ? 18.430 -15.380 -18.722 1.00 86.69 180 ALA A N 1
ATOM 1431 C CA . ALA A 1 180 ? 19.474 -14.605 -18.053 1.00 86.69 180 ALA A CA 1
ATOM 1432 C C . ALA A 1 180 ? 20.550 -15.504 -17.408 1.00 86.69 180 ALA A C 1
ATOM 1434 O O . ALA A 1 180 ? 21.743 -15.214 -17.507 1.00 86.69 180 ALA A O 1
ATOM 1435 N N . GLN A 1 181 ? 20.155 -16.628 -16.799 1.00 88.25 181 GLN A N 1
ATOM 1436 C CA . GLN A 1 181 ? 21.090 -17.606 -16.223 1.00 88.25 181 GLN A CA 1
ATOM 1437 C C . GLN A 1 181 ? 21.934 -18.321 -17.292 1.00 88.25 181 GLN A C 1
ATOM 1439 O O . GLN A 1 181 ? 23.138 -18.520 -17.106 1.00 88.25 181 GLN A O 1
ATOM 1444 N N . GLN A 1 182 ? 21.336 -18.678 -18.431 1.00 89.38 182 GLN A N 1
ATOM 1445 C CA . GLN A 1 182 ? 22.054 -19.281 -19.563 1.00 89.38 182 GLN A CA 1
ATOM 1446 C C . GLN A 1 182 ? 23.082 -18.311 -20.163 1.00 89.38 182 GLN A C 1
ATOM 1448 O O . GLN A 1 182 ? 24.223 -18.685 -20.430 1.00 89.38 182 GLN A O 1
ATOM 1453 N N . GLN A 1 183 ? 22.722 -17.034 -20.304 1.00 87.00 183 GLN A N 1
ATOM 1454 C CA . GLN A 1 183 ? 23.650 -16.004 -20.773 1.00 87.00 183 GLN A CA 1
ATOM 1455 C C . GLN A 1 183 ? 24.817 -15.809 -19.793 1.00 87.00 183 GLN A C 1
ATOM 1457 O O . GLN A 1 183 ? 25.973 -15.816 -20.213 1.00 87.00 183 GLN A O 1
ATOM 1462 N N . ALA A 1 184 ? 24.544 -15.737 -18.487 1.00 86.38 184 ALA A N 1
ATOM 1463 C CA . ALA A 1 184 ? 25.584 -15.595 -17.466 1.00 86.38 184 ALA A CA 1
ATOM 1464 C C . ALA A 1 184 ? 26.551 -16.795 -17.409 1.00 86.38 184 ALA A C 1
ATOM 1466 O O . ALA A 1 184 ? 27.755 -16.608 -17.241 1.00 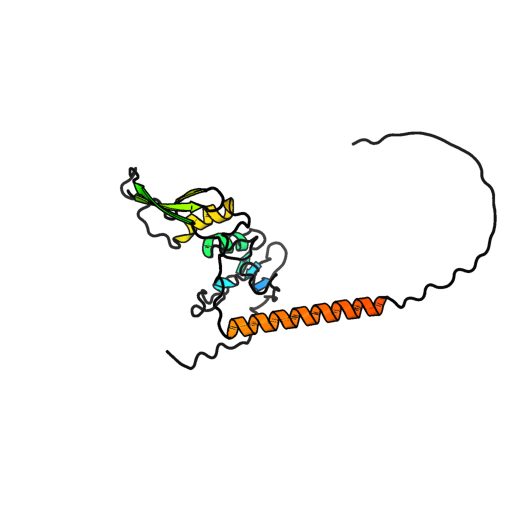86.38 184 ALA A O 1
ATOM 1467 N N . SER A 1 185 ? 26.044 -18.021 -17.578 1.00 82.81 185 SER A N 1
ATOM 1468 C CA . SER A 1 185 ? 26.867 -19.244 -17.607 1.00 82.81 185 SER A CA 1
ATOM 1469 C C . SER A 1 185 ? 27.690 -19.393 -18.894 1.00 82.81 185 SER A C 1
ATOM 1471 O O . SER A 1 185 ? 28.841 -19.823 -18.844 1.00 82.81 185 SER A O 1
ATOM 1473 N N . SER A 1 186 ? 27.160 -18.974 -20.046 1.00 78.06 186 SER A N 1
ATOM 1474 C CA . SER A 1 186 ? 27.922 -18.961 -21.307 1.00 78.06 186 SER A CA 1
ATOM 1475 C C . SER A 1 186 ? 29.047 -17.911 -21.324 1.00 78.06 186 SER A C 1
ATOM 1477 O O . SER A 1 186 ? 30.129 -18.162 -21.863 1.00 78.06 186 SER A O 1
ATOM 1479 N N . ALA A 1 187 ? 28.841 -16.763 -20.668 1.00 74.31 187 ALA A N 1
ATOM 1480 C CA . ALA A 1 187 ? 29.855 -15.719 -20.535 1.00 74.31 187 ALA A CA 1
ATOM 1481 C C . ALA A 1 187 ? 31.028 -16.150 -19.633 1.00 74.31 187 ALA A C 1
ATOM 1483 O O . ALA A 1 187 ? 32.178 -15.834 -19.933 1.00 74.31 187 ALA A O 1
ATOM 1484 N N . SER A 1 188 ? 30.761 -16.913 -18.567 1.00 70.38 188 SER A N 1
ATOM 1485 C CA . SER A 1 188 ? 31.795 -17.416 -17.650 1.00 70.38 188 SER A CA 1
ATOM 1486 C C . SER A 1 188 ? 32.555 -18.636 -18.184 1.00 70.38 188 SER A C 1
ATOM 1488 O O . SER A 1 188 ? 33.750 -18.771 -17.915 1.00 70.38 188 SER A O 1
ATOM 1490 N N . ALA A 1 189 ? 31.921 -19.481 -19.006 1.00 60.31 189 ALA A N 1
ATOM 1491 C CA . ALA A 1 189 ? 32.611 -20.557 -19.729 1.00 60.31 189 ALA A CA 1
ATOM 1492 C C . ALA A 1 189 ? 33.583 -20.019 -20.801 1.00 60.31 189 ALA A C 1
ATOM 1494 O O . ALA A 1 189 ? 34.623 -20.618 -21.066 1.00 60.31 189 ALA A O 1
ATOM 1495 N N . SER A 1 190 ? 33.277 -18.856 -21.383 1.00 58.53 190 SER A N 1
ATOM 1496 C CA . SER A 1 190 ? 34.103 -18.219 -22.418 1.00 58.53 190 SER A CA 1
ATOM 1497 C C . SER A 1 190 ? 35.333 -17.486 -21.855 1.00 58.53 190 SER A C 1
ATOM 1499 O O . SER A 1 190 ? 36.263 -17.186 -22.600 1.00 58.53 190 SER A O 1
ATOM 1501 N N . SER A 1 191 ? 35.384 -17.211 -20.544 1.00 58.94 191 SER A N 1
ATOM 1502 C CA . SER A 1 191 ? 36.518 -16.531 -19.896 1.00 58.94 191 SER A CA 1
ATOM 1503 C C . SER A 1 191 ? 37.606 -17.473 -19.356 1.00 58.94 191 SER A C 1
ATOM 1505 O O . SER A 1 191 ? 38.587 -16.997 -18.790 1.00 58.94 191 SER A O 1
ATOM 1507 N N . THR A 1 192 ? 37.474 -18.799 -19.505 1.00 56.84 192 THR A N 1
ATOM 1508 C CA . THR A 1 192 ? 38.443 -19.778 -18.961 1.00 56.84 192 THR A CA 1
ATOM 1509 C C . THR A 1 192 ? 39.578 -20.165 -19.928 1.00 56.84 192 THR A C 1
ATOM 1511 O O . THR A 1 192 ? 40.411 -20.999 -19.582 1.00 56.84 192 THR A O 1
ATOM 1514 N N . SER A 1 193 ? 39.681 -19.550 -21.114 1.00 55.59 193 SER A N 1
ATOM 1515 C CA . SER A 1 193 ? 40.713 -19.863 -22.121 1.00 55.59 193 SER A CA 1
ATOM 1516 C C . SER A 1 193 ? 41.732 -18.736 -22.352 1.00 55.59 193 SER A C 1
ATOM 1518 O O . SER A 1 193 ? 42.044 -18.407 -23.496 1.00 55.59 193 SER A O 1
ATOM 1520 N N . VAL A 1 194 ? 42.275 -18.133 -21.287 1.00 52.72 194 VAL A N 1
ATOM 1521 C CA . VAL A 1 194 ? 43.513 -17.338 -21.396 1.00 52.72 194 VAL A CA 1
ATOM 1522 C C . VAL A 1 194 ? 44.678 -18.191 -20.908 1.00 52.72 194 VAL A C 1
ATOM 1524 O O . VAL A 1 194 ? 44.939 -18.326 -19.713 1.00 52.72 194 VAL A O 1
ATOM 1527 N N . THR A 1 195 ? 45.371 -18.804 -21.861 1.00 53.69 195 THR A N 1
ATOM 1528 C CA . THR A 1 195 ? 46.612 -19.551 -21.670 1.00 53.69 195 THR A CA 1
ATOM 1529 C C . THR A 1 195 ? 47.671 -18.623 -21.070 1.00 53.69 195 THR A C 1
ATOM 1531 O O . THR A 1 195 ? 48.112 -17.665 -21.701 1.00 53.69 195 THR A O 1
ATOM 1534 N N . ARG A 1 196 ? 48.086 -18.896 -19.829 1.00 52.22 196 ARG A N 1
ATOM 1535 C CA . ARG A 1 196 ? 49.192 -18.203 -19.153 1.00 52.22 196 ARG A CA 1
ATOM 1536 C C . ARG A 1 196 ? 50.495 -18.461 -19.930 1.00 52.22 196 ARG A C 1
ATOM 1538 O O . ARG A 1 196 ? 50.857 -19.631 -20.074 1.00 52.22 196 ARG A O 1
ATOM 1545 N N . PRO A 1 197 ? 51.234 -17.444 -20.412 1.00 47.38 197 PRO A N 1
ATOM 1546 C CA . PRO A 1 197 ? 52.540 -17.691 -21.003 1.00 47.38 197 PRO A CA 1
ATOM 1547 C C . PRO A 1 197 ? 53.507 -18.190 -19.921 1.00 47.38 197 PRO A C 1
ATOM 1549 O O . PRO A 1 197 ? 53.554 -17.689 -18.794 1.00 47.38 197 PRO A O 1
ATOM 1552 N N . ARG A 1 198 ? 54.249 -19.236 -20.280 1.00 44.47 198 ARG A N 1
ATOM 1553 C CA . ARG A 1 198 ? 55.276 -19.909 -19.485 1.00 44.47 198 ARG A CA 1
ATOM 1554 C C . ARG A 1 198 ? 56.429 -18.935 -19.214 1.00 44.47 198 ARG A C 1
ATOM 1556 O O . ARG A 1 198 ? 57.120 -18.534 -20.144 1.00 44.47 198 ARG A O 1
ATOM 1563 N N . ALA A 1 199 ? 56.629 -18.562 -17.950 1.00 42.69 199 ALA A N 1
ATOM 1564 C CA . ALA A 1 199 ? 57.777 -17.768 -17.523 1.00 42.69 199 ALA A CA 1
ATOM 1565 C C . ALA A 1 199 ? 59.066 -18.592 -17.679 1.00 42.69 199 ALA A C 1
ATOM 1567 O O . ALA A 1 199 ? 59.166 -19.705 -17.159 1.00 42.69 199 ALA A O 1
ATOM 1568 N N . VAL A 1 200 ? 60.030 -18.046 -18.419 1.00 43.41 200 VAL A N 1
ATOM 1569 C CA . VAL A 1 200 ? 61.379 -18.598 -18.562 1.00 43.41 200 VAL A CA 1
ATOM 1570 C C . VAL A 1 200 ? 62.243 -17.965 -17.477 1.00 43.41 200 VAL A C 1
ATOM 1572 O O . VAL A 1 200 ? 62.273 -16.744 -17.339 1.00 43.41 200 VAL A O 1
ATOM 1575 N N . ALA A 1 201 ? 62.890 -18.803 -16.672 1.00 40.78 201 ALA A N 1
ATOM 1576 C CA . ALA A 1 201 ? 63.792 -18.381 -15.613 1.00 40.78 201 ALA A CA 1
ATOM 1577 C C . ALA A 1 201 ? 65.075 -17.779 -16.201 1.00 40.78 201 ALA A C 1
ATOM 1579 O O . ALA A 1 201 ? 65.664 -18.338 -17.125 1.00 40.78 201 ALA A O 1
ATOM 1580 N N . SER A 1 202 ? 65.547 -16.679 -15.624 1.00 38.91 202 SER A N 1
ATOM 1581 C CA . SER A 1 202 ? 66.953 -16.280 -15.675 1.00 38.91 202 SER A CA 1
ATOM 1582 C C . SER A 1 202 ? 67.289 -15.595 -14.358 1.00 38.91 202 SER A C 1
ATOM 1584 O O . SER A 1 202 ? 66.600 -14.675 -13.923 1.00 38.91 202 SER A O 1
ATOM 1586 N N . ALA A 1 203 ? 68.285 -16.165 -13.689 1.00 38.56 203 ALA A N 1
ATOM 1587 C CA . ALA A 1 203 ? 68.853 -15.699 -12.443 1.00 38.56 203 ALA A CA 1
ATOM 1588 C C . ALA A 1 203 ? 69.794 -14.529 -12.717 1.00 38.56 203 ALA A C 1
ATOM 1590 O O . ALA A 1 203 ? 70.556 -14.601 -13.672 1.00 38.56 203 ALA A O 1
ATOM 1591 N N . GLU A 1 204 ? 69.809 -13.534 -11.834 1.00 36.41 204 GLU A N 1
ATOM 1592 C CA . GLU A 1 204 ? 71.030 -12.792 -11.536 1.00 36.41 204 GLU A CA 1
ATOM 1593 C C . GLU A 1 204 ? 70.931 -12.143 -10.152 1.00 36.41 204 GLU A C 1
ATOM 1595 O O . GLU A 1 204 ? 69.946 -11.510 -9.772 1.00 36.41 204 GLU A O 1
ATOM 1600 N N . SER A 1 205 ? 71.967 -12.420 -9.372 1.00 44.81 205 SER A N 1
ATOM 1601 C CA . SER A 1 205 ? 72.268 -11.937 -8.034 1.00 44.81 205 SER A CA 1
ATOM 1602 C C . SER A 1 205 ? 72.656 -10.460 -8.042 1.00 44.81 205 SER A C 1
ATOM 1604 O O . SER A 1 205 ? 73.396 -10.059 -8.933 1.00 44.81 205 SER A O 1
ATOM 1606 N N . ASN A 1 206 ? 72.299 -9.703 -6.994 1.00 37.81 206 ASN A N 1
ATOM 1607 C CA . ASN A 1 206 ? 73.283 -8.887 -6.268 1.00 37.81 206 ASN A CA 1
ATOM 1608 C C . ASN A 1 206 ? 72.755 -8.291 -4.944 1.00 37.81 206 ASN A C 1
ATOM 1610 O O . ASN A 1 206 ? 71.742 -7.603 -4.889 1.00 37.81 206 ASN A O 1
ATOM 1614 N N . SER A 1 207 ? 73.509 -8.623 -3.893 1.00 40.09 207 SER A N 1
ATOM 1615 C CA . SER A 1 207 ? 73.892 -7.868 -2.688 1.00 40.09 207 SER A CA 1
ATOM 1616 C C . SER A 1 207 ? 73.069 -6.667 -2.172 1.00 40.09 207 SER A C 1
ATOM 1618 O O . SER A 1 207 ? 73.003 -5.605 -2.783 1.00 40.09 207 SER A O 1
ATOM 1620 N N . LEU A 1 208 ? 72.634 -6.842 -0.917 1.00 40.06 208 LEU A N 1
ATOM 1621 C CA . LEU A 1 208 ? 72.498 -5.884 0.205 1.00 40.06 208 LEU A CA 1
ATOM 1622 C C . LEU A 1 208 ? 73.779 -5.021 0.420 1.00 40.06 208 LEU A C 1
ATOM 1624 O O . LEU A 1 208 ? 74.831 -5.470 -0.040 1.00 40.06 208 LEU A O 1
ATOM 1628 N N . PRO A 1 209 ? 73.779 -3.883 1.176 1.00 50.19 209 PRO A N 1
ATOM 1629 C CA . PRO A 1 209 ? 73.160 -3.821 2.512 1.00 50.19 209 PRO A CA 1
ATOM 1630 C C . PRO A 1 209 ? 72.669 -2.456 3.072 1.00 50.19 209 PRO A C 1
ATOM 1632 O O . PRO A 1 209 ? 72.838 -1.392 2.488 1.00 50.19 209 PRO A O 1
ATOM 1635 N N . THR A 1 210 ? 72.135 -2.567 4.300 1.00 38.56 210 THR A N 1
ATOM 1636 C CA . THR A 1 210 ? 72.239 -1.617 5.435 1.00 38.56 210 THR A CA 1
ATOM 1637 C C . THR A 1 210 ? 71.065 -0.658 5.713 1.00 38.56 210 THR A C 1
ATOM 1639 O O . THR A 1 210 ? 70.969 0.436 5.179 1.00 38.56 210 THR A O 1
ATOM 1642 N N . THR A 1 211 ? 70.239 -1.106 6.672 1.00 40.22 211 THR A N 1
ATOM 1643 C CA . THR A 1 211 ? 69.882 -0.447 7.952 1.00 40.22 211 THR A CA 1
ATOM 1644 C C . THR A 1 211 ? 69.252 0.953 7.952 1.00 40.22 211 THR A C 1
ATOM 1646 O O . THR A 1 211 ? 69.939 1.941 7.739 1.00 40.22 211 THR A O 1
ATOM 1649 N N . ALA A 1 212 ? 68.005 1.048 8.436 1.00 41.91 212 ALA A N 1
ATOM 1650 C CA . ALA A 1 212 ? 67.653 1.853 9.618 1.00 41.91 212 ALA A CA 1
ATOM 1651 C C . ALA A 1 212 ? 66.231 1.532 10.116 1.00 41.91 212 ALA A C 1
ATOM 1653 O O . ALA A 1 212 ? 65.278 1.430 9.350 1.00 41.91 212 ALA A O 1
ATOM 1654 N N . LEU A 1 213 ? 66.141 1.352 11.432 1.00 45.69 213 LEU A N 1
ATOM 1655 C CA . LEU A 1 213 ? 64.941 1.185 12.250 1.00 45.69 213 LEU A CA 1
ATOM 1656 C C . LEU A 1 213 ? 64.156 2.507 12.352 1.00 45.69 213 LEU A C 1
ATOM 1658 O O . LEU A 1 213 ? 64.766 3.563 12.240 1.00 45.69 213 LEU A O 1
ATOM 1662 N N . PHE A 1 214 ? 62.842 2.447 12.615 1.00 42.03 214 PHE A N 1
ATOM 1663 C CA . PHE A 1 214 ? 62.176 3.012 13.812 1.00 42.03 214 PHE A CA 1
ATOM 1664 C C . PHE A 1 214 ? 60.632 3.069 13.656 1.00 42.03 214 PHE A C 1
ATOM 1666 O O . PHE A 1 214 ? 60.086 3.806 12.846 1.00 42.03 214 PHE A O 1
ATOM 1673 N N . THR A 1 215 ? 59.966 2.231 14.462 1.00 40.06 215 THR A N 1
ATOM 1674 C CA . THR A 1 215 ? 58.793 2.479 15.342 1.00 40.06 215 THR A CA 1
ATOM 1675 C C . THR A 1 215 ? 57.590 3.358 14.936 1.00 40.06 215 THR A C 1
ATOM 1677 O O . THR A 1 215 ? 57.718 4.556 14.735 1.00 40.06 215 THR A O 1
ATOM 1680 N N . THR A 1 216 ? 56.404 2.722 15.033 1.00 46.16 216 THR A N 1
ATOM 1681 C CA . THR A 1 216 ? 55.147 3.108 15.746 1.00 46.16 216 THR A CA 1
ATOM 1682 C C . THR A 1 216 ? 54.650 4.562 15.629 1.00 46.16 216 THR A C 1
ATOM 1684 O O . THR A 1 216 ? 55.332 5.486 16.055 1.00 46.16 216 THR A O 1
ATOM 1687 N N . THR A 1 217 ? 53.407 4.864 15.223 1.00 49.84 217 THR A N 1
ATOM 1688 C CA . THR A 1 217 ? 52.130 4.680 15.974 1.00 49.84 217 THR A CA 1
ATOM 1689 C C . THR A 1 217 ? 50.972 5.275 15.130 1.00 49.84 217 THR A C 1
ATOM 1691 O O . THR A 1 217 ? 51.243 6.203 14.368 1.00 49.84 217 THR A O 1
ATOM 1694 N N . PRO A 1 218 ? 49.696 4.846 15.262 1.00 53.91 218 PRO A N 1
ATOM 1695 C CA . PRO A 1 218 ? 48.547 5.509 14.631 1.00 53.91 218 PRO A CA 1
ATOM 1696 C C . PRO A 1 218 ? 47.802 6.467 15.585 1.00 53.91 218 PRO A C 1
ATOM 1698 O O . PRO A 1 218 ? 47.726 6.209 16.782 1.00 53.91 218 PRO A O 1
ATOM 1701 N N . LEU A 1 219 ? 47.213 7.533 15.032 1.00 51.06 219 LEU A N 1
ATOM 1702 C CA . LEU A 1 219 ? 46.174 8.434 15.580 1.00 51.06 219 LEU A CA 1
ATOM 1703 C C . LEU A 1 219 ? 45.655 9.232 14.357 1.00 51.06 219 LEU A C 1
ATOM 1705 O O . LEU A 1 219 ? 46.473 9.652 13.547 1.00 51.06 219 LEU A O 1
ATOM 1709 N N . ARG A 1 220 ? 44.370 9.482 14.104 1.00 48.19 220 ARG A N 1
ATOM 1710 C CA . ARG A 1 220 ? 43.140 9.422 14.894 1.00 48.19 220 ARG A CA 1
ATOM 1711 C C . ARG A 1 220 ? 41.952 9.382 13.925 1.00 48.19 220 ARG A C 1
ATOM 1713 O O . ARG A 1 220 ? 42.115 9.923 12.809 1.00 48.19 220 ARG A O 1
#